Protein AF-A0A377GEC3-F1 (afdb_monomer_lite)

Foldseek 3Di:
DFKFKEWEWADDDPPAAIKIWMWIAGPLRDTLGDIDIDGPPDLLVRLVVVVVVRCVSRDPTHYAYAYEAADVVPPDDDPSRVVNVVNNCVVCVVVVNDDVPSYQHDDDDDLLLQLQLLLCVVLVNDCPPPPNVCVSVRLCRRQVCDPVCSLVSSVSSVCSSVVHPDDDPVNVVVSVVVSCVSNVVD

pLDDT: mean 91.08, std 7.86, range [54.94, 98.19]

Secondary structure (DSSP, 8-state):
--EEEEEEEE--STTPPPEEEEEEE-TTS-EEEEEEEEE-SSHHHHHHHHHHHHHHHHTTS-EEEEEE---TTS----HHHHHHHHHHHHHHHHTT---TT-B---PPPHHHHHHHHHHHHHTT----STTTHHHHHHHHHHTT--TTTHHHHHHHHHHHHTT-SS--HHHHHHHHHHHHHHHHT-

Structure (mmCIF, N/CA/C/O backbone):
data_AF-A0A377GEC3-F1
#
_entry.id   AF-A0A377GEC3-F1
#
loop_
_atom_site.group_PDB
_atom_site.id
_atom_site.type_symbol
_atom_site.label_atom_id
_atom_site.label_alt_id
_atom_site.label_comp_id
_atom_site.label_asym_id
_atom_site.label_entity_id
_atom_site.label_seq_id
_atom_site.pdbx_PDB_ins_code
_atom_site.Cartn_x
_atom_site.Cartn_y
_atom_site.Cartn_z
_atom_site.occupancy
_atom_site.B_iso_or_equiv
_atom_site.auth_seq_id
_atom_site.auth_comp_id
_atom_site.auth_asym_id
_atom_site.auth_atom_id
_atom_site.pdbx_PDB_model_num
ATOM 1 N N . MET A 1 1 ? -15.787 -3.534 1.864 1.00 69.25 1 MET A N 1
ATOM 2 C CA . MET A 1 1 ? -14.588 -2.883 1.280 1.00 69.25 1 MET A CA 1
ATOM 3 C C . MET A 1 1 ? -14.180 -3.652 0.029 1.00 69.25 1 MET A C 1
ATOM 5 O O . MET A 1 1 ? -14.802 -4.663 -0.253 1.00 69.25 1 MET A O 1
ATOM 9 N N . CYS A 1 2 ? -13.229 -3.157 -0.753 1.00 91.69 2 CYS A N 1
ATOM 10 C CA . CYS A 1 2 ? -12.632 -3.844 -1.901 1.00 91.69 2 CYS A CA 1
ATOM 11 C C . CYS A 1 2 ? -11.216 -4.307 -1.532 1.00 91.69 2 CYS A C 1
ATOM 13 O O . CYS A 1 2 ? -10.636 -3.771 -0.582 1.00 91.69 2 CYS A O 1
ATOM 15 N N . ASN A 1 3 ? -10.655 -5.233 -2.303 1.00 96.44 3 ASN A N 1
ATOM 16 C CA . ASN A 1 3 ? -9.236 -5.551 -2.227 1.00 96.44 3 ASN A CA 1
ATOM 17 C C . ASN A 1 3 ? -8.417 -4.328 -2.648 1.00 96.44 3 ASN A C 1
ATOM 19 O O . ASN A 1 3 ? -8.848 -3.528 -3.488 1.00 96.44 3 ASN A O 1
ATOM 23 N N . ARG A 1 4 ? -7.242 -4.154 -2.046 1.00 96.81 4 ARG A N 1
ATOM 24 C CA . ARG A 1 4 ? -6.385 -2.983 -2.255 1.00 96.81 4 ARG A CA 1
ATOM 25 C C . ARG A 1 4 ? -4.982 -3.414 -2.628 1.00 96.81 4 ARG A C 1
ATOM 27 O O . ARG A 1 4 ? -4.220 -3.876 -1.781 1.00 96.81 4 ARG A O 1
ATOM 34 N N . ALA A 1 5 ? -4.620 -3.197 -3.882 1.00 97.88 5 ALA A N 1
ATOM 35 C CA . ALA A 1 5 ? -3.248 -3.328 -4.331 1.00 97.88 5 ALA A CA 1
ATOM 36 C C . ALA A 1 5 ? -2.473 -2.030 -4.089 1.00 97.88 5 ALA A C 1
ATOM 38 O O . ALA A 1 5 ? -2.986 -0.927 -4.305 1.00 97.88 5 ALA A O 1
ATOM 39 N N . ALA A 1 6 ? -1.212 -2.165 -3.694 1.00 98.00 6 ALA A N 1
ATOM 40 C CA . ALA A 1 6 ? -0.245 -1.076 -3.701 1.00 98.00 6 ALA A CA 1
ATOM 41 C C . ALA A 1 6 ? 0.913 -1.419 -4.625 1.00 98.00 6 ALA A C 1
ATOM 43 O O . ALA A 1 6 ? 1.477 -2.499 -4.514 1.00 98.00 6 ALA A O 1
ATOM 44 N N . ILE A 1 7 ? 1.294 -0.479 -5.489 1.00 98.12 7 ILE A N 1
ATOM 45 C CA . ILE A 1 7 ? 2.432 -0.618 -6.404 1.00 98.12 7 ILE A CA 1
ATOM 46 C C . ILE A 1 7 ? 3.365 0.586 -6.236 1.00 98.12 7 ILE A C 1
ATOM 48 O O . ILE A 1 7 ? 2.939 1.743 -6.294 1.00 98.12 7 ILE A O 1
ATOM 52 N N . ARG A 1 8 ? 4.661 0.346 -6.055 1.00 96.19 8 ARG A N 1
ATOM 53 C CA . ARG A 1 8 ? 5.689 1.384 -5.912 1.00 96.19 8 ARG A CA 1
ATOM 54 C C . ARG A 1 8 ? 6.835 1.124 -6.876 1.00 96.19 8 ARG A C 1
ATOM 56 O O . ARG A 1 8 ? 7.492 0.094 -6.801 1.00 96.19 8 ARG A O 1
ATOM 63 N N . TRP A 1 9 ? 7.115 2.105 -7.728 1.00 95.12 9 TRP A N 1
ATOM 64 C CA . TRP A 1 9 ? 8.359 2.144 -8.494 1.00 95.12 9 TRP A CA 1
ATOM 65 C C . TRP A 1 9 ? 9.502 2.619 -7.603 1.00 95.12 9 TRP A C 1
ATOM 67 O O . TRP A 1 9 ? 9.402 3.692 -6.995 1.00 95.12 9 TRP A O 1
ATOM 77 N N . CYS A 1 10 ? 10.577 1.841 -7.521 1.00 91.75 10 CYS A N 1
ATOM 78 C CA . CYS A 1 10 ? 11.757 2.187 -6.744 1.00 91.75 10 CYS A CA 1
ATOM 79 C C . CYS A 1 10 ? 13.008 2.103 -7.614 1.00 91.75 10 CYS A C 1
ATOM 81 O O . CYS A 1 10 ? 13.388 1.039 -8.099 1.00 91.75 10 CYS A O 1
ATOM 83 N N . LEU A 1 11 ? 13.679 3.240 -7.758 1.00 88.94 11 LEU A N 1
ATOM 84 C CA . LEU A 1 11 ? 15.026 3.279 -8.299 1.00 88.94 11 LEU A CA 1
ATOM 85 C C . LEU A 1 11 ? 16.003 2.826 -7.215 1.00 88.94 11 LEU A C 1
ATOM 87 O O . LEU A 1 11 ? 15.864 3.221 -6.055 1.00 88.94 11 LEU A O 1
ATOM 91 N N . ARG A 1 12 ? 16.971 1.997 -7.593 1.00 83.12 12 ARG A N 1
ATOM 92 C CA . ARG A 1 12 ? 18.105 1.635 -6.741 1.00 83.12 12 ARG A CA 1
ATOM 93 C C . ARG A 1 12 ? 19.321 2.481 -7.127 1.00 83.12 12 ARG A C 1
ATOM 95 O O . ARG A 1 12 ? 19.257 3.250 -8.087 1.00 83.12 12 ARG A O 1
ATOM 102 N N . GLY A 1 13 ? 20.378 2.405 -6.319 1.00 78.50 13 GLY A N 1
ATOM 103 C CA . GLY A 1 13 ? 21.610 3.166 -6.534 1.00 78.50 13 GLY A CA 1
ATOM 104 C C . GLY A 1 13 ? 22.269 2.881 -7.893 1.00 78.50 13 GLY A C 1
ATOM 105 O O . GLY A 1 13 ? 21.812 2.006 -8.634 1.00 78.50 13 GLY A O 1
ATOM 106 N N . PRO A 1 14 ? 23.341 3.613 -8.233 1.00 76.38 14 PRO A N 1
ATOM 107 C CA . PRO A 1 14 ? 24.077 3.409 -9.478 1.00 76.38 14 PRO A CA 1
ATOM 108 C C . PRO A 1 14 ? 24.415 1.927 -9.714 1.00 76.38 14 PRO A C 1
ATOM 110 O O . PRO A 1 14 ? 24.806 1.223 -8.787 1.00 76.38 14 PRO A O 1
ATOM 113 N N . GLY A 1 15 ? 24.207 1.442 -10.941 1.00 75.75 15 GLY A N 1
ATOM 114 C CA . GLY A 1 15 ? 24.484 0.050 -11.327 1.00 75.75 15 GLY A CA 1
ATOM 115 C C . GLY A 1 15 ? 23.463 -0.993 -10.851 1.00 75.75 15 GLY A C 1
ATOM 116 O O . GLY A 1 15 ? 23.558 -2.151 -11.243 1.00 75.75 15 GLY A O 1
ATOM 117 N N . SER A 1 16 ? 22.464 -0.612 -10.049 1.00 84.12 16 SER A N 1
ATOM 118 C CA . SER A 1 16 ? 21.403 -1.526 -9.617 1.00 84.12 16 SER A CA 1
ATOM 119 C C . SER A 1 16 ? 20.143 -1.386 -10.481 1.00 84.12 16 SER A C 1
ATOM 121 O O . SER A 1 16 ? 19.709 -0.259 -10.748 1.00 84.12 16 SER A O 1
ATOM 123 N N . PRO A 1 17 ? 19.496 -2.500 -10.873 1.00 86.12 17 PRO A N 1
ATOM 124 C CA . PRO A 1 17 ? 18.236 -2.449 -11.602 1.00 86.12 17 PRO A CA 1
ATOM 125 C C . PRO A 1 17 ? 17.142 -1.802 -10.745 1.00 86.12 17 PRO A C 1
ATOM 127 O O . PRO A 1 17 ? 17.139 -1.894 -9.511 1.00 86.12 17 PRO A O 1
ATOM 130 N N . ALA A 1 18 ? 16.193 -1.141 -11.407 1.00 92.25 18 ALA A N 1
ATOM 131 C CA . ALA A 1 18 ? 14.986 -0.673 -10.743 1.00 92.25 18 ALA A CA 1
ATOM 132 C C . ALA A 1 18 ? 14.150 -1.866 -10.258 1.00 92.25 18 ALA A C 1
ATOM 134 O O . ALA A 1 18 ? 14.277 -2.987 -10.757 1.00 92.25 18 ALA A O 1
ATOM 135 N N . VAL A 1 19 ? 13.279 -1.613 -9.283 1.00 94.69 19 VAL A N 1
ATOM 136 C CA . VAL A 1 19 ? 12.341 -2.618 -8.783 1.00 94.69 19 VAL A CA 1
ATOM 137 C C . VAL A 1 19 ? 10.921 -2.083 -8.708 1.00 94.69 19 VAL A C 1
ATOM 139 O O . VAL A 1 19 ? 10.690 -0.898 -8.436 1.00 94.69 19 VAL A O 1
ATOM 142 N N . ILE A 1 20 ? 9.963 -2.983 -8.905 1.00 96.69 20 ILE A N 1
ATOM 143 C CA . ILE A 1 20 ? 8.562 -2.764 -8.560 1.00 96.69 20 ILE A CA 1
ATOM 144 C C . ILE A 1 20 ? 8.307 -3.461 -7.233 1.00 96.69 20 ILE A C 1
ATOM 146 O O . ILE A 1 20 ? 8.466 -4.670 -7.113 1.00 96.69 20 ILE A O 1
ATOM 150 N N . GLN A 1 21 ? 7.895 -2.696 -6.235 1.00 96.50 21 GLN A N 1
ATOM 151 C CA . GLN A 1 21 ? 7.458 -3.233 -4.954 1.00 96.50 21 GLN A CA 1
ATOM 152 C C . GLN A 1 21 ? 5.939 -3.257 -4.951 1.00 96.50 21 GLN A C 1
ATOM 154 O O . GLN A 1 21 ? 5.315 -2.277 -5.377 1.00 96.50 21 GLN A O 1
ATOM 159 N N . TYR A 1 22 ? 5.339 -4.340 -4.477 1.00 98.12 22 TYR A N 1
ATOM 160 C CA . TYR A 1 22 ? 3.889 -4.447 -4.445 1.00 98.12 22 TYR A CA 1
ATOM 161 C C . TYR A 1 22 ? 3.385 -5.350 -3.325 1.00 98.12 22 TYR A C 1
ATOM 163 O O . TYR A 1 22 ? 4.132 -6.135 -2.740 1.00 98.12 22 TYR A O 1
ATOM 171 N N . MET A 1 23 ? 2.108 -5.176 -3.004 1.00 97.94 23 MET A N 1
ATOM 172 C CA . MET A 1 23 ? 1.345 -6.035 -2.102 1.00 97.94 23 MET A CA 1
ATOM 173 C C . MET A 1 23 ? -0.137 -5.978 -2.475 1.00 97.94 23 MET A C 1
ATOM 175 O O . MET A 1 23 ? -0.574 -5.035 -3.148 1.00 97.94 23 MET A O 1
ATOM 179 N N . LEU A 1 24 ? -0.904 -6.938 -1.972 1.00 98.19 24 LEU A N 1
ATOM 180 C CA . LEU A 1 24 ? -2.357 -6.976 -2.090 1.00 98.19 24 LEU A CA 1
ATOM 181 C C . LEU A 1 24 ? -2.961 -7.242 -0.718 1.00 98.19 24 LEU A C 1
ATOM 183 O O . LEU A 1 24 ? -2.603 -8.219 -0.059 1.00 98.19 24 LEU A O 1
ATOM 187 N N . LEU A 1 25 ? -3.875 -6.365 -0.321 1.00 97.50 25 LEU A N 1
ATOM 188 C CA . LEU A 1 25 ? -4.683 -6.516 0.878 1.00 97.50 25 LEU A CA 1
ATOM 189 C C . LEU A 1 25 ? -6.107 -6.928 0.509 1.00 97.50 25 LEU A C 1
ATOM 191 O O . LEU A 1 25 ? -6.650 -6.423 -0.478 1.00 97.50 25 LEU A O 1
ATOM 195 N N . ASP A 1 26 ? -6.713 -7.786 1.321 1.00 96.31 26 ASP A N 1
ATOM 196 C CA . ASP A 1 26 ? -8.153 -8.030 1.278 1.00 96.31 26 ASP A CA 1
ATOM 197 C C . ASP A 1 26 ? -8.943 -6.842 1.874 1.00 96.31 26 ASP A C 1
ATOM 199 O O . ASP A 1 26 ? -8.417 -5.752 2.150 1.00 96.31 26 ASP A O 1
ATOM 203 N N . ARG A 1 27 ? -10.248 -7.041 2.050 1.00 92.31 27 ARG A N 1
ATOM 204 C CA . ARG A 1 27 ? -11.183 -6.033 2.563 1.00 92.31 27 ARG A CA 1
ATOM 205 C C . ARG A 1 27 ? -10.993 -5.783 4.064 1.00 92.31 27 ARG A C 1
ATOM 207 O O . ARG A 1 27 ? -11.355 -4.707 4.548 1.00 92.31 27 ARG A O 1
ATOM 214 N N . GLU A 1 28 ? -10.416 -6.752 4.761 1.00 92.94 28 GLU A N 1
ATOM 215 C CA . GLU A 1 28 ? -10.113 -6.810 6.188 1.00 92.94 28 GLU A CA 1
ATOM 216 C C . GLU A 1 28 ? -8.662 -6.382 6.492 1.00 92.94 28 GLU A C 1
ATOM 218 O O . GLU A 1 28 ? -8.261 -6.319 7.653 1.00 92.94 28 GLU A O 1
ATOM 223 N N . LEU A 1 29 ? -7.899 -5.986 5.466 1.00 94.50 29 LEU A N 1
ATOM 224 C CA . LEU A 1 29 ? -6.491 -5.584 5.531 1.00 94.50 29 LEU A CA 1
ATOM 225 C C . LEU A 1 29 ? -5.516 -6.724 5.887 1.00 94.50 29 LEU A C 1
ATOM 227 O O . LEU A 1 29 ? -4.426 -6.469 6.412 1.00 94.50 29 LEU A O 1
ATOM 231 N N . ASN A 1 30 ? -5.860 -7.969 5.563 1.00 94.44 30 ASN A N 1
ATOM 232 C CA . ASN A 1 30 ? -4.927 -9.094 5.557 1.00 94.44 30 ASN A CA 1
ATOM 233 C C . ASN A 1 30 ? -4.203 -9.192 4.215 1.00 94.44 30 ASN A C 1
ATOM 235 O O . ASN A 1 30 ? -4.705 -8.750 3.183 1.00 94.44 30 ASN A O 1
ATOM 239 N N . TYR A 1 31 ? -3.007 -9.776 4.223 1.00 95.75 31 TYR A N 1
ATOM 240 C CA . TYR A 1 31 ? -2.242 -9.977 2.999 1.00 95.75 31 TYR A CA 1
ATOM 241 C C . TYR A 1 31 ? -2.818 -11.132 2.178 1.00 95.75 31 TYR A C 1
ATOM 243 O O . TYR A 1 31 ? -2.777 -12.278 2.610 1.00 95.75 31 TYR A O 1
ATOM 251 N N . LEU A 1 32 ? -3.264 -10.829 0.960 1.00 97.00 32 LEU A N 1
ATOM 252 C CA . LEU A 1 32 ? -3.440 -11.823 -0.106 1.00 97.00 32 LEU A CA 1
ATOM 253 C C . LEU A 1 32 ? -2.131 -12.011 -0.881 1.00 97.00 32 LEU A C 1
ATOM 255 O O . LEU A 1 32 ? -1.804 -13.103 -1.330 1.00 97.00 32 LEU A O 1
ATOM 259 N N . ILE A 1 33 ? -1.353 -10.931 -0.997 1.00 97.25 33 ILE A N 1
ATOM 260 C CA . ILE A 1 33 ? 0.035 -10.950 -1.454 1.00 97.25 33 ILE A CA 1
ATOM 261 C C . ILE A 1 33 ? 0.858 -10.203 -0.410 1.00 97.25 33 ILE A C 1
ATOM 263 O O . ILE A 1 33 ? 0.743 -8.979 -0.284 1.00 97.25 33 ILE A O 1
ATOM 267 N N . SER A 1 34 ? 1.707 -10.938 0.310 1.00 95.44 34 SER A N 1
ATOM 268 C CA . SER A 1 34 ? 2.701 -10.348 1.208 1.00 95.44 34 SER A CA 1
ATOM 269 C C . SER A 1 34 ? 3.625 -9.384 0.450 1.00 95.44 34 SER A C 1
ATOM 271 O O . SER A 1 34 ? 3.921 -9.633 -0.727 1.00 95.44 34 SER A O 1
ATOM 273 N N . PRO A 1 35 ? 4.102 -8.304 1.102 1.00 95.88 35 PRO A N 1
A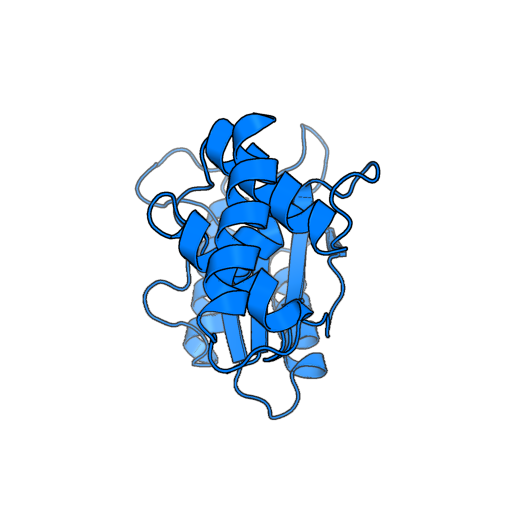TOM 274 C CA . PRO A 1 35 ? 4.996 -7.332 0.488 1.00 95.88 35 PRO A CA 1
ATOM 275 C C . PRO A 1 35 ? 6.203 -7.995 -0.165 1.00 95.88 35 PRO A C 1
ATOM 277 O O . PRO A 1 35 ? 6.947 -8.723 0.488 1.00 95.88 35 PRO A O 1
ATOM 280 N N . ARG A 1 36 ? 6.412 -7.720 -1.450 1.00 94.56 36 ARG A N 1
ATOM 281 C CA . ARG A 1 36 ? 7.535 -8.281 -2.203 1.00 94.56 36 ARG A CA 1
ATOM 282 C C . ARG A 1 36 ? 8.068 -7.307 -3.243 1.00 94.56 36 ARG A C 1
ATOM 284 O O . ARG A 1 36 ? 7.425 -6.307 -3.575 1.00 94.56 36 ARG A O 1
ATOM 291 N N . GLU A 1 37 ? 9.258 -7.606 -3.747 1.00 93.94 37 GLU A N 1
ATOM 292 C CA . GLU A 1 37 ? 9.946 -6.818 -4.765 1.00 93.94 37 GLU A CA 1
ATOM 293 C C . GLU A 1 37 ? 10.171 -7.652 -6.027 1.00 93.94 37 GLU A C 1
ATOM 295 O O . GLU A 1 37 ? 10.584 -8.805 -5.958 1.00 93.94 37 GLU A O 1
ATOM 300 N N . CYS A 1 38 ? 9.935 -7.047 -7.186 1.00 94.12 38 CYS A N 1
ATOM 301 C CA . CYS A 1 38 ? 10.246 -7.604 -8.494 1.00 94.12 38 CYS A CA 1
ATOM 302 C C . CYS A 1 38 ? 11.369 -6.785 -9.123 1.00 94.12 38 CYS A C 1
ATOM 304 O O . CYS A 1 38 ? 11.234 -5.566 -9.278 1.00 94.12 38 CYS A O 1
ATOM 306 N N . ARG A 1 39 ? 12.463 -7.448 -9.504 1.00 94.00 39 ARG A N 1
ATOM 307 C CA . ARG A 1 39 ? 13.504 -6.850 -10.345 1.00 94.00 39 ARG A CA 1
ATOM 308 C C . ARG A 1 39 ? 12.919 -6.487 -11.710 1.00 94.00 39 ARG A C 1
ATOM 310 O O . ARG A 1 39 ? 12.068 -7.205 -12.224 1.00 94.00 39 ARG A O 1
ATOM 317 N N . VAL A 1 40 ? 13.340 -5.350 -12.260 1.00 94.19 40 VAL A N 1
ATOM 318 C CA . VAL A 1 40 ? 12.858 -4.853 -13.551 1.00 94.19 40 VAL A CA 1
ATOM 319 C C . VAL A 1 40 ? 13.997 -4.903 -14.554 1.00 94.19 40 VAL A C 1
ATOM 321 O O . VAL A 1 40 ? 14.849 -4.016 -14.567 1.00 94.19 40 VAL A O 1
ATOM 324 N N . ASP A 1 41 ? 13.980 -5.940 -15.385 1.00 91.50 41 ASP A N 1
ATOM 325 C CA . ASP A 1 41 ? 14.846 -6.046 -16.561 1.00 91.50 41 ASP A CA 1
ATOM 326 C C . ASP A 1 41 ? 14.123 -5.492 -17.807 1.00 91.50 41 ASP A C 1
ATOM 328 O O . ASP A 1 41 ? 14.704 -4.702 -18.547 1.00 91.50 41 ASP A O 1
ATOM 332 N N . ASP A 1 42 ? 12.819 -5.773 -17.953 1.00 94.12 42 ASP A N 1
ATOM 333 C CA . ASP A 1 42 ? 11.908 -5.083 -18.880 1.00 94.12 42 ASP A CA 1
ATOM 334 C C . ASP A 1 42 ? 10.701 -4.482 -18.134 1.00 94.12 42 ASP A C 1
ATOM 336 O O . ASP A 1 42 ? 10.059 -5.125 -17.301 1.00 94.12 42 ASP A O 1
ATOM 340 N N . ILE A 1 43 ? 10.379 -3.216 -18.424 1.00 93.94 43 ILE A N 1
ATOM 341 C CA . ILE A 1 43 ? 9.307 -2.479 -17.732 1.00 93.94 43 ILE A CA 1
ATOM 342 C C . ILE A 1 43 ? 7.926 -3.027 -18.088 1.00 93.94 43 ILE A C 1
ATOM 344 O O . ILE A 1 43 ? 7.040 -3.039 -17.229 1.00 93.94 43 ILE A O 1
ATOM 348 N N . LYS A 1 44 ? 7.703 -3.402 -19.350 1.00 94.88 44 LYS A N 1
ATOM 349 C CA . LYS A 1 44 ? 6.383 -3.840 -19.800 1.00 94.88 44 LYS A CA 1
ATOM 350 C C . LYS A 1 44 ? 6.053 -5.188 -19.187 1.00 94.88 44 LYS A C 1
ATOM 352 O O . LYS A 1 44 ? 4.983 -5.319 -18.591 1.00 94.88 44 LYS A O 1
ATOM 357 N N . ASP A 1 45 ? 6.985 -6.125 -19.267 1.00 95.94 45 ASP A N 1
ATOM 358 C CA . ASP A 1 45 ? 6.813 -7.471 -18.734 1.00 95.94 45 ASP A CA 1
ATOM 359 C C . ASP A 1 45 ? 6.672 -7.425 -17.216 1.00 95.94 45 ASP A C 1
ATOM 361 O O . ASP A 1 45 ? 5.714 -7.972 -16.671 1.00 95.94 45 ASP A O 1
ATOM 365 N N . ALA A 1 46 ? 7.529 -6.666 -16.523 1.00 96.12 46 ALA A N 1
ATOM 366 C CA . ALA A 1 46 ? 7.440 -6.534 -15.072 1.00 96.12 46 ALA A CA 1
ATOM 367 C C . ALA A 1 46 ? 6.089 -5.952 -14.619 1.00 96.12 46 ALA A C 1
ATOM 369 O O . ALA A 1 46 ? 5.488 -6.452 -13.669 1.00 96.12 46 ALA A O 1
ATOM 370 N N . VAL A 1 47 ? 5.567 -4.922 -15.296 1.00 96.69 47 VAL A N 1
ATOM 371 C CA . VAL A 1 47 ? 4.248 -4.365 -14.954 1.00 96.69 47 VAL A CA 1
ATOM 372 C C . VAL A 1 47 ? 3.122 -5.346 -15.283 1.00 96.69 47 VAL A C 1
ATOM 374 O O . VAL A 1 47 ? 2.205 -5.479 -14.474 1.00 96.69 47 VAL A O 1
ATOM 377 N N . CYS A 1 48 ? 3.165 -6.031 -16.430 1.00 96.50 48 CYS A N 1
ATOM 378 C CA . CYS A 1 48 ? 2.143 -7.021 -16.785 1.00 96.50 48 CYS A CA 1
ATOM 379 C C . CYS A 1 48 ? 2.111 -8.166 -15.771 1.00 96.50 48 CYS A C 1
ATOM 381 O O . CYS A 1 48 ? 1.036 -8.504 -15.285 1.00 96.50 48 CYS A O 1
ATOM 383 N N . ASN A 1 49 ? 3.278 -8.681 -15.385 1.00 97.19 49 ASN A N 1
ATOM 384 C CA . ASN A 1 49 ? 3.411 -9.753 -14.402 1.00 97.19 49 ASN A CA 1
ATOM 385 C C . ASN A 1 49 ? 2.885 -9.332 -13.027 1.00 97.19 49 ASN A C 1
ATOM 387 O O . ASN A 1 49 ? 2.130 -10.075 -12.409 1.00 97.19 49 ASN A O 1
ATOM 391 N N . VAL A 1 50 ? 3.215 -8.120 -12.566 1.00 97.81 50 VAL A N 1
ATOM 392 C CA . VAL A 1 50 ? 2.697 -7.585 -11.294 1.00 97.81 50 VAL A CA 1
ATOM 393 C C . VAL A 1 50 ? 1.173 -7.462 -11.318 1.00 97.81 50 VAL A C 1
ATOM 395 O O . VAL A 1 50 ? 0.515 -7.832 -10.350 1.00 97.81 50 VAL A O 1
ATOM 398 N N . ILE A 1 51 ? 0.594 -6.952 -12.409 1.00 97.44 51 ILE A N 1
ATOM 399 C CA . ILE A 1 51 ? -0.863 -6.814 -12.527 1.00 97.44 51 ILE A CA 1
ATOM 400 C C . ILE A 1 51 ? -1.543 -8.184 -12.610 1.00 97.44 51 ILE A C 1
ATOM 402 O O . ILE A 1 51 ? -2.528 -8.393 -11.910 1.00 97.44 51 ILE A O 1
ATOM 406 N N . ALA A 1 52 ? -0.994 -9.121 -13.385 1.00 96.50 52 ALA A N 1
ATOM 407 C CA . ALA A 1 52 ? -1.521 -10.478 -13.487 1.00 96.50 52 ALA A CA 1
ATOM 408 C C . ALA A 1 52 ? -1.475 -11.215 -12.138 1.00 96.50 52 ALA A C 1
ATOM 410 O O . ALA A 1 52 ? -2.444 -11.877 -11.774 1.00 96.50 52 ALA A O 1
ATOM 411 N N . ASP A 1 53 ? -0.392 -11.063 -11.367 1.00 97.88 53 ASP A N 1
ATOM 412 C CA . ASP A 1 53 ? -0.279 -11.661 -10.033 1.00 97.88 53 ASP A CA 1
ATOM 413 C C . ASP A 1 53 ? -1.329 -11.092 -9.067 1.00 97.88 53 ASP A C 1
ATOM 415 O O . ASP A 1 53 ? -1.991 -11.845 -8.350 1.00 97.88 53 ASP A O 1
ATOM 419 N N . ILE A 1 54 ? -1.537 -9.770 -9.093 1.00 97.81 54 ILE A N 1
ATOM 420 C CA . ILE A 1 54 ? -2.574 -9.094 -8.302 1.00 97.81 54 ILE A CA 1
ATOM 421 C C . ILE A 1 54 ? -3.972 -9.586 -8.685 1.00 97.81 54 ILE A C 1
ATOM 423 O O . ILE A 1 54 ? -4.766 -9.889 -7.799 1.00 97.81 54 ILE A O 1
ATOM 427 N N . GLU A 1 55 ? -4.290 -9.655 -9.978 1.00 96.38 55 GLU A N 1
ATOM 428 C CA . GLU A 1 55 ? -5.602 -10.112 -10.451 1.00 96.38 55 GLU A CA 1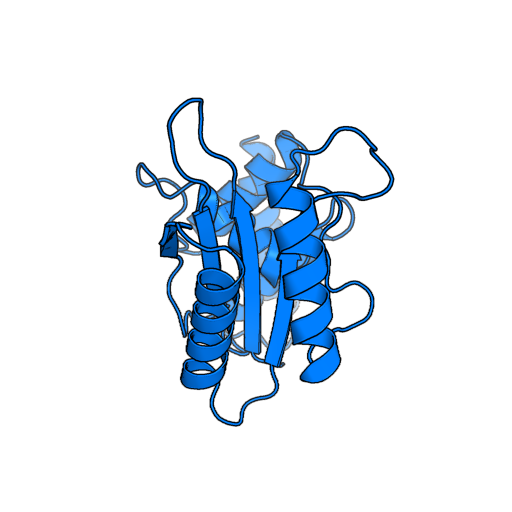
ATOM 429 C C . GLU A 1 55 ? -5.850 -11.567 -10.044 1.00 96.38 55 GLU A C 1
ATOM 431 O O . GLU A 1 55 ? -6.896 -11.870 -9.472 1.00 96.38 55 GLU A O 1
ATOM 436 N N . LYS A 1 56 ? -4.848 -12.438 -10.225 1.00 96.81 56 LYS A N 1
ATOM 437 C CA . LYS A 1 56 ? -4.909 -13.845 -9.815 1.00 96.81 56 LYS A CA 1
ATOM 438 C C . LYS A 1 56 ? -5.254 -13.997 -8.333 1.00 96.81 56 LYS A C 1
ATOM 440 O O . LYS A 1 56 ? -6.118 -14.796 -7.992 1.00 96.81 56 LYS A O 1
ATOM 445 N N . HIS A 1 57 ? -4.594 -13.240 -7.456 1.00 97.56 57 HIS A N 1
ATOM 446 C CA . HIS A 1 57 ? -4.836 -13.319 -6.011 1.00 97.56 57 HIS A CA 1
ATOM 447 C C . HIS A 1 57 ? -6.076 -12.537 -5.560 1.00 97.56 57 HIS A C 1
ATOM 449 O O . HIS A 1 57 ? -6.579 -12.779 -4.466 1.00 97.56 57 HIS A O 1
ATOM 455 N N . SER A 1 58 ? -6.579 -11.598 -6.366 1.00 95.88 58 SER A N 1
ATOM 456 C CA . SER A 1 58 ? -7.820 -10.883 -6.060 1.00 95.88 58 SER A CA 1
ATOM 457 C C . SER A 1 58 ? -9.065 -11.725 -6.353 1.00 95.88 58 SER A C 1
ATOM 459 O O . SER A 1 58 ? -10.101 -11.485 -5.728 1.00 95.88 58 SER A O 1
ATOM 461 N N . GLY A 1 59 ? -8.975 -12.681 -7.285 1.00 92.69 59 GLY A N 1
ATOM 462 C CA . GLY A 1 59 ? -10.125 -13.450 -7.765 1.00 92.69 59 GLY A CA 1
ATOM 463 C C . GLY A 1 59 ? -11.238 -12.525 -8.264 1.00 92.69 59 GLY A C 1
ATOM 464 O O . GLY A 1 59 ? -10.969 -11.475 -8.847 1.00 92.69 59 GLY A O 1
ATOM 465 N N . ASP A 1 60 ? -12.486 -12.868 -7.947 1.00 90.69 60 ASP A N 1
ATOM 466 C CA . ASP A 1 60 ? -13.668 -12.091 -8.353 1.00 90.69 60 ASP A CA 1
ATOM 467 C C . ASP A 1 60 ? -13.987 -10.909 -7.420 1.00 90.69 60 ASP A C 1
ATOM 469 O O . ASP A 1 60 ? -14.975 -10.190 -7.600 1.00 90.69 60 ASP A O 1
ATOM 473 N N . ALA A 1 61 ? -13.177 -10.679 -6.381 1.00 92.38 61 ALA A N 1
ATOM 474 C CA . ALA A 1 61 ? -13.420 -9.574 -5.467 1.00 92.38 61 ALA A CA 1
ATOM 475 C C . ALA A 1 61 ? -13.118 -8.223 -6.150 1.00 92.38 61 ALA A C 1
ATOM 477 O O . ALA A 1 61 ? -12.107 -8.092 -6.844 1.00 92.38 61 ALA A O 1
ATOM 478 N N . PRO A 1 62 ? -13.923 -7.168 -5.893 1.00 92.94 62 PRO A N 1
ATOM 479 C CA . PRO A 1 62 ? -13.640 -5.831 -6.391 1.00 92.94 62 PRO A CA 1
ATOM 480 C C . PRO A 1 62 ? -12.236 -5.391 -5.985 1.00 92.94 62 PRO A C 1
ATOM 482 O O . PRO A 1 62 ? -11.876 -5.483 -4.809 1.00 92.94 62 PRO A O 1
ATOM 485 N N . LEU A 1 63 ? -11.481 -4.871 -6.949 1.00 95.25 63 LEU A N 1
ATOM 486 C CA . LEU A 1 63 ? -10.080 -4.502 -6.796 1.00 95.25 63 LEU A CA 1
ATOM 487 C C . LEU A 1 63 ? -9.882 -2.995 -6.977 1.00 95.25 63 LEU A C 1
ATOM 489 O O . LEU A 1 63 ? -10.374 -2.381 -7.924 1.00 95.25 63 LEU A O 1
ATOM 493 N N . GLU A 1 64 ? -9.105 -2.396 -6.082 1.00 95.12 64 GLU A N 1
ATOM 494 C CA . GLU A 1 64 ? -8.564 -1.049 -6.232 1.00 95.12 64 GLU A CA 1
ATOM 495 C C . GLU A 1 64 ? -7.046 -1.097 -6.316 1.00 95.12 64 GLU A C 1
ATOM 497 O O . GLU A 1 64 ? -6.389 -1.655 -5.438 1.00 95.12 64 GLU A O 1
ATOM 502 N N . VAL A 1 65 ? -6.480 -0.459 -7.342 1.00 96.94 65 VAL A N 1
ATOM 503 C CA . VAL A 1 65 ? -5.028 -0.378 -7.508 1.00 96.94 65 VAL A CA 1
ATOM 504 C C . VAL A 1 65 ? -4.536 1.025 -7.188 1.00 96.94 65 VAL A C 1
ATOM 506 O O . VAL A 1 65 ? -4.772 1.986 -7.922 1.00 96.94 65 VAL A O 1
ATOM 509 N N . TYR A 1 66 ? -3.789 1.133 -6.097 1.00 97.19 66 TYR A N 1
ATOM 510 C CA . TYR A 1 66 ? -3.113 2.350 -5.685 1.00 97.19 66 TYR A CA 1
ATOM 511 C C . TYR A 1 66 ? -1.635 2.281 -6.035 1.00 97.19 66 TYR A C 1
ATOM 513 O O . TYR A 1 66 ? -1.003 1.230 -5.947 1.00 97.19 66 TYR A O 1
ATOM 521 N N . TYR A 1 67 ? -1.050 3.415 -6.421 1.00 96.75 67 TYR A N 1
ATOM 522 C CA . TYR A 1 67 ? 0.350 3.410 -6.836 1.00 96.75 67 TYR A CA 1
ATOM 523 C C . TYR A 1 67 ? 1.116 4.690 -6.516 1.00 96.75 67 TYR A C 1
ATOM 525 O O . TYR A 1 67 ? 0.565 5.794 -6.493 1.00 96.75 67 TYR A O 1
ATOM 533 N N . LYS A 1 68 ? 2.429 4.548 -6.318 1.00 94.50 68 LYS A N 1
ATOM 534 C CA . LYS A 1 68 ? 3.402 5.645 -6.337 1.00 94.50 68 LYS A CA 1
ATOM 535 C C . LYS A 1 68 ? 4.320 5.488 -7.543 1.00 94.50 68 LYS A C 1
ATOM 537 O O . LYS A 1 68 ? 5.049 4.510 -7.671 1.00 94.50 68 LYS A O 1
ATOM 542 N N . SER A 1 69 ? 4.344 6.528 -8.366 1.00 89.62 69 SER A N 1
ATOM 543 C CA . SER A 1 69 ? 5.282 6.709 -9.477 1.00 89.62 69 SER A CA 1
ATOM 544 C C . SER A 1 69 ? 5.905 8.111 -9.415 1.00 89.62 69 SER A C 1
ATOM 546 O O . SER A 1 69 ? 5.871 8.770 -8.368 1.00 89.62 69 SER A O 1
ATOM 548 N N . ILE A 1 70 ? 6.409 8.607 -10.548 1.00 85.88 70 ILE A N 1
ATOM 549 C CA . ILE A 1 70 ? 6.822 10.004 -10.713 1.00 85.88 70 ILE A CA 1
ATOM 550 C C . ILE A 1 70 ? 5.657 10.987 -10.552 1.00 85.88 70 ILE A C 1
ATOM 552 O O . ILE A 1 70 ? 4.485 10.630 -10.735 1.00 85.88 70 ILE A O 1
ATOM 556 N N . ASN A 1 71 ? 6.001 12.232 -10.230 1.00 79.31 71 ASN A N 1
ATOM 557 C CA . ASN A 1 71 ? 5.096 13.369 -10.319 1.00 79.31 71 ASN A CA 1
ATOM 558 C C . ASN A 1 71 ? 5.440 14.168 -11.579 1.00 79.31 71 ASN A C 1
ATOM 560 O O . ASN A 1 71 ? 6.450 14.861 -11.604 1.00 79.31 71 ASN A O 1
ATOM 564 N N . GLU A 1 72 ? 4.596 14.068 -12.603 1.00 71.94 72 GLU A N 1
ATOM 565 C CA . GLU A 1 72 ? 4.829 14.651 -13.934 1.00 71.94 72 GLU A CA 1
ATOM 566 C C . GLU A 1 72 ? 5.034 16.173 -13.923 1.00 71.94 72 GLU A C 1
ATOM 568 O O . GLU A 1 72 ? 5.694 16.687 -14.816 1.00 71.94 72 GLU A O 1
ATOM 573 N N . ARG A 1 73 ? 4.541 16.894 -12.900 1.00 71.81 73 ARG A N 1
ATOM 574 C CA . ARG A 1 73 ? 4.778 18.344 -12.758 1.00 71.81 73 ARG A CA 1
ATOM 575 C C . ARG A 1 73 ? 6.241 18.689 -12.473 1.00 71.81 73 ARG A C 1
ATOM 577 O O . ARG A 1 73 ? 6.667 19.807 -12.725 1.00 71.81 73 ARG A O 1
ATOM 584 N N . TYR A 1 74 ? 7.007 17.744 -11.935 1.00 69.75 74 TYR A N 1
ATOM 585 C CA . TYR A 1 74 ? 8.444 17.897 -11.745 1.00 69.75 74 TYR A CA 1
ATOM 586 C C . TYR A 1 74 ? 9.136 17.315 -12.983 1.00 69.75 74 TYR A C 1
ATOM 588 O O . TYR A 1 74 ? 9.074 16.118 -13.201 1.00 69.75 74 TYR A O 1
ATOM 596 N N . GLY A 1 75 ? 9.762 18.131 -13.831 1.00 58.84 75 GLY A N 1
ATOM 597 C CA . GLY A 1 75 ? 10.251 17.686 -15.151 1.00 58.84 75 GLY A CA 1
ATOM 598 C C . GLY A 1 75 ? 11.549 16.862 -15.161 1.00 58.84 75 GLY A C 1
ATOM 599 O O . GLY A 1 75 ? 11.985 16.427 -16.222 1.00 58.84 75 GLY A O 1
ATOM 600 N N . ARG A 1 76 ? 12.193 16.637 -14.008 1.00 74.88 76 ARG A N 1
ATOM 601 C CA . ARG A 1 76 ? 13.525 16.007 -13.905 1.00 74.88 76 ARG A CA 1
ATOM 602 C C . ARG A 1 76 ? 13.448 14.552 -13.429 1.00 74.88 76 ARG A C 1
ATOM 604 O O . ARG A 1 76 ? 13.957 14.221 -12.362 1.00 74.88 76 ARG A O 1
ATOM 611 N N . HIS A 1 77 ? 12.795 13.683 -14.202 1.00 80.06 77 HIS A N 1
ATOM 612 C CA . HIS A 1 77 ? 12.738 12.241 -13.909 1.00 80.06 77 HIS A CA 1
ATOM 613 C C . HIS A 1 77 ? 13.604 11.433 -14.869 1.00 80.06 77 HIS A C 1
ATOM 615 O O . HIS A 1 77 ? 13.748 11.785 -16.038 1.00 80.06 77 HIS A O 1
ATOM 621 N N . ARG A 1 78 ? 14.109 10.288 -14.401 1.00 82.06 78 ARG A N 1
ATOM 622 C CA . ARG A 1 78 ? 14.711 9.287 -15.289 1.00 82.06 78 ARG A CA 1
ATOM 623 C C . ARG A 1 78 ? 13.673 8.764 -16.292 1.00 82.06 78 ARG A C 1
ATOM 625 O O . ARG A 1 78 ? 12.484 8.640 -15.978 1.00 82.06 78 ARG A O 1
ATOM 632 N N . ARG A 1 79 ? 14.139 8.435 -17.502 1.00 86.31 79 ARG A N 1
ATOM 633 C CA . ARG A 1 79 ? 13.307 7.964 -18.626 1.00 86.31 79 ARG A CA 1
ATOM 634 C C . ARG A 1 79 ? 12.476 6.731 -18.259 1.00 86.31 79 ARG A C 1
ATOM 636 O O . ARG A 1 79 ? 11.282 6.696 -18.555 1.00 86.31 79 ARG A O 1
ATOM 643 N N . ASP A 1 80 ? 13.093 5.770 -17.578 1.00 88.06 80 ASP A N 1
ATOM 644 C CA . ASP A 1 80 ? 12.457 4.531 -17.110 1.00 88.06 80 ASP A CA 1
ATOM 645 C C . ASP A 1 80 ? 11.255 4.795 -16.190 1.00 88.06 80 ASP A C 1
ATOM 647 O O . ASP A 1 80 ? 10.194 4.194 -16.321 1.00 88.06 80 ASP A O 1
ATOM 651 N N . SER A 1 81 ? 11.364 5.790 -15.323 1.00 90.25 81 SER A N 1
ATOM 652 C CA . SER A 1 81 ? 10.345 6.146 -14.344 1.00 90.25 81 SER A CA 1
ATOM 653 C C . SER A 1 81 ? 9.120 6.777 -15.021 1.00 90.25 81 SER A C 1
ATOM 655 O O . SER A 1 81 ? 7.977 6.543 -14.615 1.00 90.25 81 SER A O 1
ATOM 657 N N . GLY A 1 82 ? 9.346 7.537 -16.099 1.00 90.81 82 GLY A N 1
ATOM 658 C CA . GLY A 1 82 ? 8.287 8.036 -16.978 1.00 90.81 82 GLY A CA 1
ATOM 659 C C . GLY A 1 82 ? 7.659 6.947 -17.853 1.00 90.81 82 GLY A C 1
ATOM 660 O O . GLY A 1 82 ? 6.451 6.975 -18.096 1.00 90.81 82 GLY A O 1
ATOM 661 N N . GLN A 1 83 ? 8.444 5.968 -18.312 1.00 92.19 83 GLN A N 1
ATOM 662 C CA . GLN A 1 83 ? 7.929 4.795 -19.029 1.00 92.19 83 GLN A CA 1
ATOM 663 C C . GLN A 1 83 ? 7.034 3.945 -18.123 1.00 92.19 83 GLN A C 1
ATOM 665 O O . GLN A 1 83 ? 5.884 3.702 -18.489 1.00 92.19 83 GLN A O 1
ATOM 670 N N . PHE A 1 84 ? 7.502 3.602 -16.919 1.00 94.88 84 PHE A N 1
ATOM 671 C CA . PHE A 1 84 ? 6.717 2.895 -15.908 1.00 94.88 84 PHE A CA 1
ATOM 672 C C . PHE A 1 84 ? 5.385 3.600 -15.635 1.00 94.88 84 PHE A C 1
ATOM 674 O O . PHE A 1 84 ? 4.328 2.977 -15.708 1.00 94.88 84 PHE A O 1
ATOM 681 N N . HIS A 1 85 ? 5.413 4.916 -15.374 1.00 94.75 85 HIS A N 1
ATOM 682 C CA . HIS A 1 85 ? 4.195 5.675 -15.080 1.00 94.75 85 HIS A CA 1
ATOM 683 C C . HIS A 1 85 ? 3.164 5.588 -16.210 1.00 94.75 85 HIS A C 1
ATOM 685 O O . HIS A 1 85 ? 1.996 5.279 -15.960 1.00 94.75 85 HIS A O 1
ATOM 691 N N . ARG A 1 86 ? 3.593 5.852 -17.449 1.00 93.25 86 ARG A N 1
ATOM 692 C CA . ARG A 1 86 ? 2.708 5.831 -18.619 1.00 93.25 86 ARG A CA 1
ATOM 693 C C . ARG A 1 86 ? 2.153 4.435 -18.873 1.00 93.25 86 ARG A C 1
ATOM 695 O O . ARG A 1 86 ? 0.962 4.300 -19.148 1.00 93.25 86 ARG A O 1
ATOM 702 N N . PHE A 1 87 ? 2.995 3.412 -18.757 1.00 95.31 87 PHE A N 1
ATOM 703 C CA . PHE A 1 87 ? 2.599 2.037 -19.026 1.00 95.31 87 PHE A CA 1
ATOM 704 C C . PHE A 1 87 ? 1.615 1.507 -17.978 1.00 95.31 87 PHE A C 1
ATOM 706 O O . PHE A 1 87 ? 0.536 1.043 -18.346 1.00 95.31 87 PHE A O 1
ATOM 713 N N . LEU A 1 88 ? 1.913 1.691 -16.687 1.00 96.44 88 LEU A N 1
ATOM 714 C CA . LEU A 1 88 ? 0.999 1.321 -15.606 1.00 96.44 88 LEU A CA 1
ATOM 715 C C . LEU A 1 88 ? -0.350 2.033 -15.758 1.00 96.44 88 LEU A C 1
ATOM 717 O O . LEU A 1 88 ? -1.392 1.385 -15.740 1.00 96.44 88 LEU A O 1
ATOM 721 N N . LYS A 1 89 ? -0.349 3.355 -15.979 1.00 95.19 89 LYS A N 1
ATOM 722 C CA . LYS A 1 89 ? -1.588 4.129 -16.169 1.00 95.19 89 LYS A CA 1
ATOM 723 C C . LYS A 1 89 ? -2.415 3.596 -17.344 1.00 95.19 89 LYS A C 1
ATOM 725 O O . LYS A 1 89 ? -3.630 3.473 -17.217 1.00 95.19 89 LYS A O 1
ATOM 730 N N . LYS A 1 90 ? -1.767 3.262 -18.466 1.00 95.62 90 LYS A N 1
ATOM 731 C CA . LYS A 1 90 ? -2.421 2.696 -19.655 1.00 95.62 90 LYS A CA 1
ATOM 732 C C . LYS A 1 90 ? -3.063 1.337 -19.362 1.00 95.62 90 LYS A C 1
ATOM 734 O O . LYS A 1 90 ? -4.190 1.115 -19.792 1.00 95.62 90 LYS A O 1
ATOM 739 N N . ILE A 1 91 ? -2.380 0.454 -18.632 1.00 96.06 91 ILE A N 1
ATOM 740 C CA . ILE A 1 91 ? -2.933 -0.852 -18.237 1.00 96.06 91 ILE A CA 1
ATOM 741 C C . ILE A 1 91 ? -4.123 -0.680 -17.295 1.00 96.06 91 ILE A C 1
ATOM 743 O O . ILE A 1 91 ? -5.183 -1.244 -17.554 1.00 96.06 91 ILE A O 1
ATOM 747 N N . LEU A 1 92 ? -3.978 0.131 -16.243 1.00 95.56 92 LEU A N 1
ATOM 748 C CA . LEU A 1 92 ? -5.054 0.352 -15.277 1.00 95.56 92 LEU A CA 1
ATOM 749 C C . LEU A 1 92 ? -6.293 0.963 -15.937 1.00 95.56 92 LEU A C 1
ATOM 751 O O . LEU A 1 92 ? -7.407 0.578 -15.600 1.00 95.56 92 LEU A O 1
ATOM 755 N N . LEU A 1 93 ? -6.109 1.882 -16.890 1.00 95.19 93 LEU A N 1
ATOM 756 C CA . LEU A 1 93 ? -7.215 2.454 -17.655 1.00 95.19 93 LEU A CA 1
ATOM 757 C C . LEU A 1 93 ? -7.926 1.385 -18.493 1.00 95.19 93 LEU A C 1
ATOM 759 O O . LEU A 1 93 ? -9.141 1.268 -18.416 1.00 95.19 93 LEU A O 1
ATOM 763 N N . ARG A 1 94 ? -7.174 0.576 -19.251 1.00 95.19 94 ARG A N 1
ATOM 764 C CA . ARG A 1 94 ? -7.735 -0.491 -20.100 1.00 95.19 94 ARG A CA 1
ATOM 765 C C . ARG A 1 94 ? -8.511 -1.545 -19.314 1.00 95.19 94 ARG A C 1
ATOM 767 O O . ARG A 1 94 ? -9.466 -2.100 -19.836 1.00 95.19 94 ARG A O 1
ATOM 774 N N . LYS A 1 95 ? -8.091 -1.819 -18.080 1.00 92.25 95 LYS A N 1
ATOM 775 C CA . LYS A 1 95 ? -8.727 -2.793 -17.184 1.00 92.25 95 LYS A CA 1
ATOM 776 C C . LYS A 1 95 ? -9.822 -2.187 -16.295 1.00 92.25 95 LYS A C 1
ATOM 778 O O . LYS A 1 95 ? -10.309 -2.869 -15.407 1.00 92.25 95 LYS A O 1
ATOM 783 N N . ASN A 1 96 ? -10.187 -0.912 -16.479 1.00 92.25 96 ASN A N 1
ATOM 784 C CA . ASN A 1 96 ? -11.120 -0.184 -15.602 1.00 92.25 96 ASN A CA 1
ATOM 785 C C . ASN A 1 96 ? -10.713 -0.169 -14.108 1.00 92.25 96 ASN A C 1
ATOM 787 O O . ASN A 1 96 ? -11.544 0.016 -13.222 1.00 92.25 96 ASN A O 1
ATOM 791 N N . LEU A 1 97 ? -9.416 -0.310 -13.819 1.00 92.06 97 LEU A N 1
ATOM 792 C CA . LEU A 1 97 ? -8.839 -0.275 -12.468 1.00 92.06 97 LEU A CA 1
ATOM 793 C C . LEU A 1 97 ? -8.318 1.120 -12.084 1.00 92.06 97 LEU A C 1
ATOM 795 O O . LEU A 1 97 ? -7.960 1.363 -10.929 1.00 92.06 97 LEU A O 1
ATOM 799 N N . LEU A 1 98 ? -8.250 2.051 -13.041 1.00 91.62 98 LEU A N 1
ATOM 800 C CA . LEU A 1 98 ? -7.798 3.417 -12.796 1.00 91.62 98 LEU A CA 1
ATOM 801 C C . LEU A 1 98 ? -8.922 4.266 -12.191 1.00 91.62 98 LEU A C 1
ATOM 803 O O . LEU A 1 98 ? -9.784 4.774 -12.902 1.00 91.62 98 LEU A O 1
ATOM 807 N N . LYS A 1 99 ? -8.866 4.500 -10.880 1.00 88.00 99 LYS A N 1
ATOM 808 C CA . LYS A 1 99 ? -9.772 5.428 -10.186 1.00 88.00 99 LYS A CA 1
ATOM 809 C C . LYS A 1 99 ? -9.208 6.847 -10.097 1.00 88.00 99 LYS A C 1
ATOM 811 O O . LYS A 1 99 ? -7.986 7.066 -10.105 1.00 88.00 99 LYS A O 1
ATOM 816 N N . ALA A 1 100 ? -10.092 7.825 -9.912 1.00 84.25 100 ALA A N 1
ATOM 817 C CA . ALA A 1 100 ? -9.689 9.153 -9.465 1.00 84.25 100 ALA A CA 1
ATOM 818 C C . ALA A 1 100 ? -8.872 9.036 -8.166 1.00 84.25 100 ALA A C 1
ATOM 820 O O . ALA A 1 100 ? -9.181 8.238 -7.284 1.00 84.25 100 ALA A O 1
ATOM 821 N N . ASN A 1 101 ? -7.791 9.809 -8.053 1.00 85.00 101 ASN A N 1
ATOM 822 C CA . ASN A 1 101 ? -6.882 9.763 -6.907 1.00 85.00 101 ASN A CA 1
ATOM 823 C C . ASN A 1 101 ? -6.204 8.398 -6.645 1.00 85.00 101 ASN A C 1
ATOM 825 O O . ASN A 1 101 ? -5.697 8.199 -5.548 1.00 85.00 101 ASN A O 1
ATOM 829 N N . SER A 1 102 ? -6.081 7.484 -7.614 1.00 89.06 102 SER A N 1
ATOM 830 C CA . SER A 1 102 ? -5.322 6.221 -7.426 1.00 89.06 102 SER A CA 1
ATOM 831 C C . SER A 1 102 ? -3.836 6.452 -7.116 1.00 89.06 102 SER A C 1
ATOM 833 O O . SER A 1 102 ? -3.212 5.740 -6.328 1.00 89.06 102 SER A O 1
ATOM 835 N N . ARG A 1 103 ? -3.254 7.508 -7.699 1.00 92.19 103 ARG A N 1
ATOM 836 C CA . ARG A 1 103 ? -1.840 7.855 -7.517 1.00 92.19 103 ARG A CA 1
ATOM 837 C C . ARG A 1 103 ? -1.607 8.549 -6.178 1.00 92.19 103 ARG A C 1
ATOM 839 O O . ARG A 1 103 ? -2.251 9.552 -5.868 1.00 92.19 103 ARG A O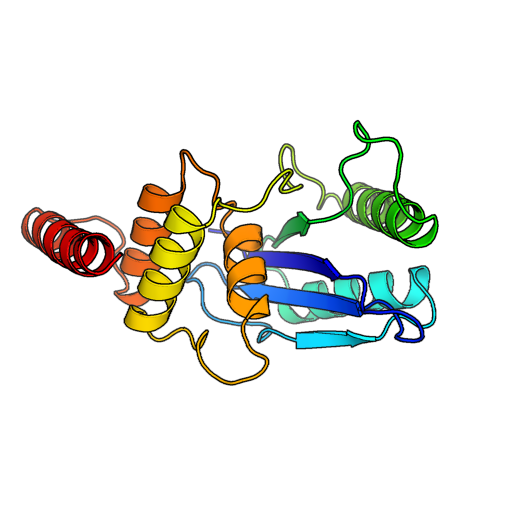 1
ATOM 846 N N . LEU A 1 104 ? -0.653 8.076 -5.385 1.00 89.19 104 LEU A N 1
ATOM 847 C CA . LEU A 1 104 ? -0.107 8.838 -4.264 1.00 89.19 104 LEU A CA 1
ATOM 848 C C . LEU A 1 104 ? 0.902 9.858 -4.815 1.00 89.19 104 LEU A C 1
ATOM 850 O O . LEU A 1 104 ? 1.846 9.489 -5.503 1.00 89.19 104 LEU A O 1
ATOM 854 N N . ALA A 1 105 ? 0.701 11.153 -4.572 1.00 82.94 105 ALA A N 1
ATOM 855 C CA . ALA A 1 105 ? 1.609 12.176 -5.101 1.00 82.94 105 ALA A CA 1
ATOM 856 C C . ALA A 1 105 ? 2.896 12.268 -4.267 1.00 82.94 105 ALA A C 1
ATOM 858 O O . ALA A 1 105 ? 4.001 12.224 -4.814 1.00 82.94 105 ALA A O 1
ATOM 859 N N . PHE A 1 106 ? 2.738 12.306 -2.943 1.00 85.69 106 PHE A N 1
ATOM 860 C CA . PHE A 1 106 ? 3.806 12.523 -1.973 1.00 85.69 106 PHE A CA 1
ATOM 861 C C . PHE A 1 106 ? 3.715 11.508 -0.836 1.00 85.69 106 PHE A C 1
ATOM 863 O O . PHE A 1 106 ? 2.622 11.080 -0.465 1.00 85.69 106 PHE A O 1
ATOM 870 N N . PHE A 1 107 ? 4.871 11.141 -0.292 1.00 89.56 107 PHE A N 1
ATOM 871 C CA . PHE A 1 107 ? 4.955 10.376 0.946 1.00 89.56 107 PHE A CA 1
ATOM 872 C C . PHE A 1 107 ? 4.788 11.295 2.164 1.00 89.56 107 PHE A C 1
ATOM 874 O O . PHE A 1 107 ? 4.893 12.518 2.057 1.00 89.56 107 PHE A O 1
ATOM 881 N N . LEU A 1 108 ? 4.502 10.695 3.319 1.00 92.56 108 LEU A N 1
ATOM 882 C CA . LEU A 1 108 ? 4.457 11.386 4.604 1.00 92.56 108 LEU A CA 1
ATOM 883 C C . LEU A 1 108 ? 5.824 12.009 4.933 1.00 92.56 108 LEU A C 1
ATOM 885 O O . LEU A 1 108 ? 6.868 11.458 4.581 1.00 92.56 108 LEU A O 1
ATOM 889 N N . LYS A 1 109 ? 5.801 13.157 5.621 1.00 91.75 109 LYS A N 1
ATOM 890 C CA . LYS A 1 109 ? 7.009 13.792 6.175 1.00 91.75 109 LYS A CA 1
ATOM 891 C C . LYS A 1 109 ? 7.576 12.953 7.325 1.00 91.75 109 LYS A C 1
ATOM 893 O O . LYS A 1 109 ? 6.853 12.122 7.863 1.00 91.75 109 LYS A O 1
ATOM 898 N N . LYS A 1 110 ? 8.833 13.206 7.712 1.00 90.44 110 LYS A N 1
ATOM 899 C CA . LYS A 1 110 ? 9.592 12.434 8.714 1.00 90.44 110 LYS A CA 1
ATOM 900 C C . LYS A 1 110 ? 8.761 12.058 9.949 1.00 90.44 110 LYS A C 1
ATOM 902 O O . LYS A 1 110 ? 8.569 10.871 10.185 1.00 90.44 110 LYS A O 1
ATOM 907 N N . ASP A 1 111 ? 8.192 13.034 10.648 1.00 91.44 111 ASP A N 1
ATOM 908 C CA . ASP A 1 111 ? 7.482 12.792 11.918 1.00 91.44 111 ASP A CA 1
ATOM 909 C C . ASP A 1 111 ? 6.207 11.967 11.709 1.00 91.44 111 ASP A C 1
ATOM 911 O O . ASP A 1 111 ? 5.907 11.029 12.441 1.00 91.44 111 ASP A O 1
ATOM 915 N N . GLN A 1 112 ? 5.480 12.249 10.627 1.00 92.94 112 GLN A N 1
ATOM 916 C CA . GLN A 1 112 ? 4.270 11.507 10.276 1.00 92.94 112 GLN A CA 1
ATOM 917 C C . GLN A 1 112 ? 4.578 10.087 9.799 1.00 92.94 112 GLN A C 1
ATOM 919 O O . GLN A 1 112 ? 3.804 9.167 10.050 1.00 92.94 112 GLN A O 1
ATOM 924 N N . LEU A 1 113 ? 5.692 9.908 9.089 1.00 92.75 113 LEU A N 1
ATOM 925 C CA . LEU A 1 113 ? 6.179 8.606 8.660 1.00 92.75 113 LEU A CA 1
ATOM 926 C C . LEU A 1 113 ? 6.618 7.781 9.871 1.00 92.75 113 LEU A C 1
ATOM 928 O O . LEU A 1 113 ? 6.312 6.594 9.924 1.00 92.75 113 LEU A O 1
ATOM 932 N N . GLN A 1 114 ? 7.279 8.406 10.846 1.00 91.56 114 GLN A N 1
ATOM 933 C CA . GLN A 1 114 ? 7.691 7.759 12.087 1.00 91.56 114 GLN A CA 1
ATOM 934 C C . GLN A 1 114 ? 6.478 7.328 12.917 1.00 91.56 114 GLN A C 1
ATOM 936 O O . GLN A 1 114 ? 6.400 6.165 13.319 1.00 91.56 114 GLN A O 1
ATOM 941 N N . LEU A 1 115 ? 5.492 8.215 13.081 1.00 93.44 115 LEU A N 1
ATOM 942 C CA . LEU A 1 115 ? 4.205 7.892 13.698 1.00 93.44 115 LEU A CA 1
ATOM 943 C C . LEU A 1 115 ? 3.523 6.715 12.990 1.00 93.44 115 LEU A C 1
ATOM 945 O O . LEU A 1 115 ? 3.095 5.759 13.633 1.00 93.44 115 LEU A O 1
ATOM 949 N N . PHE A 1 116 ? 3.445 6.762 11.657 1.00 95.19 116 PHE A N 1
ATOM 950 C CA . PHE A 1 116 ? 2.807 5.710 10.872 1.00 95.19 116 PHE A CA 1
ATOM 951 C C . PHE A 1 116 ? 3.548 4.373 10.998 1.00 95.19 116 PHE A C 1
ATOM 953 O O . PHE A 1 116 ? 2.918 3.344 11.216 1.00 95.19 116 PHE A O 1
ATOM 960 N N . LYS A 1 117 ? 4.884 4.383 10.942 1.00 93.25 117 LYS A N 1
ATOM 961 C CA . LYS A 1 117 ? 5.721 3.192 11.135 1.00 93.25 117 LYS A CA 1
ATOM 962 C C . LYS A 1 117 ? 5.498 2.562 12.512 1.00 93.25 117 LYS A C 1
ATOM 964 O O . LYS A 1 117 ? 5.351 1.347 12.602 1.00 93.25 117 LYS A O 1
ATOM 969 N N . LYS A 1 118 ? 5.440 3.371 13.573 1.00 92.06 118 LYS A N 1
ATOM 970 C CA . LYS A 1 118 ? 5.133 2.887 14.927 1.00 92.06 118 LYS A CA 1
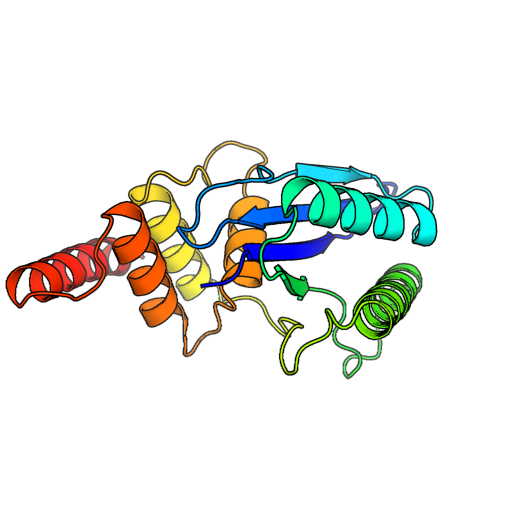ATOM 971 C C . LYS A 1 118 ? 3.743 2.278 15.001 1.00 92.06 118 LYS A C 1
ATOM 973 O O . LYS A 1 118 ? 3.618 1.167 15.496 1.00 92.06 118 LYS A O 1
ATOM 978 N N . ALA A 1 119 ? 2.732 2.960 14.463 1.00 94.56 119 ALA A N 1
ATOM 979 C CA . ALA A 1 119 ? 1.375 2.429 14.421 1.00 94.56 119 ALA A CA 1
ATOM 980 C C . ALA A 1 119 ? 1.330 1.044 13.762 1.00 94.56 119 ALA A C 1
ATOM 982 O O . ALA A 1 119 ? 0.744 0.134 14.328 1.00 94.56 119 ALA A O 1
ATOM 983 N N . LEU A 1 120 ? 1.987 0.871 12.608 1.00 94.56 120 LEU A N 1
ATOM 984 C CA . LEU A 1 120 ? 2.085 -0.432 11.944 1.00 94.56 120 LEU A CA 1
ATOM 985 C C . LEU A 1 120 ? 2.767 -1.481 12.832 1.00 94.56 120 LEU A C 1
ATOM 987 O O . LEU A 1 120 ? 2.249 -2.582 12.968 1.00 94.56 120 LEU A O 1
ATOM 991 N N . TYR A 1 121 ? 3.883 -1.126 13.472 1.00 91.69 121 TYR A N 1
ATOM 992 C CA . TYR A 1 121 ? 4.606 -2.031 14.366 1.00 91.69 121 TYR A CA 1
ATOM 993 C C . TYR A 1 121 ? 3.759 -2.510 15.555 1.00 91.69 121 TYR A C 1
ATOM 995 O O . TYR A 1 121 ? 3.732 -3.700 15.827 1.00 91.69 121 TYR A O 1
ATOM 1003 N N . PHE A 1 122 ? 3.043 -1.608 16.234 1.00 91.50 122 PHE A N 1
ATOM 1004 C CA . PHE A 1 122 ? 2.142 -1.972 17.341 1.00 91.50 122 PHE A CA 1
ATOM 1005 C C . PHE A 1 122 ? 0.885 -2.733 16.887 1.00 91.50 122 PHE A C 1
ATOM 1007 O O . PHE A 1 122 ? 0.135 -3.232 17.717 1.00 91.50 122 PHE A O 1
ATOM 1014 N N . LEU A 1 123 ? 0.626 -2.775 15.580 1.00 93.00 123 LEU A N 1
ATOM 1015 C CA . LEU A 1 123 ? -0.484 -3.492 14.954 1.00 93.00 123 LEU A CA 1
ATOM 1016 C C . LEU A 1 123 ? -0.005 -4.783 14.270 1.00 93.00 123 LEU A C 1
ATOM 1018 O O . LEU A 1 123 ? -0.620 -5.224 13.294 1.00 93.00 123 LEU A O 1
ATOM 1022 N N . ASP A 1 124 ? 1.115 -5.327 14.755 1.00 89.81 124 ASP A N 1
ATOM 1023 C CA . ASP A 1 124 ? 1.764 -6.566 14.314 1.00 89.81 124 ASP A CA 1
ATOM 1024 C C . ASP A 1 124 ? 2.067 -6.622 12.811 1.00 89.81 124 ASP A C 1
ATOM 1026 O O . ASP A 1 124 ? 2.076 -7.676 12.174 1.00 89.81 124 ASP A O 1
ATOM 1030 N N . ILE A 1 125 ? 2.337 -5.464 12.209 1.00 90.25 125 ILE A N 1
ATOM 1031 C CA . ILE A 1 125 ? 2.841 -5.369 10.841 1.00 90.25 125 ILE A CA 1
ATOM 1032 C C . ILE A 1 125 ? 4.345 -5.136 10.927 1.00 90.25 125 ILE A C 1
ATOM 1034 O O . ILE A 1 125 ? 4.803 -4.048 11.296 1.00 90.25 125 ILE A O 1
ATOM 1038 N N . ASP A 1 126 ? 5.123 -6.158 10.563 1.00 79.75 126 ASP A N 1
ATOM 1039 C CA . ASP A 1 126 ? 6.578 -6.062 10.603 1.00 79.75 126 ASP A CA 1
ATOM 1040 C C . ASP A 1 126 ? 7.089 -4.998 9.623 1.00 79.75 126 ASP A C 1
ATOM 1042 O O . ASP A 1 126 ? 7.003 -5.108 8.401 1.00 79.75 126 ASP A O 1
ATOM 1046 N N . THR A 1 127 ? 7.637 -3.936 10.202 1.00 78.62 127 THR A N 1
ATOM 1047 C CA . THR A 1 127 ? 8.263 -2.812 9.502 1.00 78.62 127 THR A CA 1
ATOM 1048 C C . THR A 1 127 ? 9.673 -2.529 10.023 1.00 78.62 127 THR A C 1
ATOM 1050 O O . THR A 1 127 ? 10.298 -1.541 9.613 1.00 78.62 127 THR A O 1
ATOM 1053 N N . LYS A 1 128 ? 10.167 -3.343 10.966 1.00 72.94 128 LYS A N 1
ATOM 1054 C CA . LYS A 1 128 ? 11.434 -3.112 11.675 1.00 72.94 128 LYS A CA 1
ATOM 1055 C C . LYS A 1 128 ? 12.525 -4.091 11.269 1.00 72.94 128 LYS A C 1
ATOM 1057 O O . LYS A 1 128 ? 13.691 -3.715 11.384 1.00 72.94 128 LYS A O 1
ATOM 1062 N N . SER A 1 129 ? 12.179 -5.268 10.753 1.00 71.50 129 SER A N 1
ATOM 1063 C CA . SER A 1 129 ? 13.185 -6.187 10.220 1.00 71.50 129 SER A CA 1
ATOM 1064 C C . SER A 1 129 ? 14.000 -5.527 9.107 1.00 71.50 129 SER A C 1
ATOM 1066 O O . SER A 1 129 ? 13.500 -4.722 8.308 1.00 71.50 129 SER A O 1
ATOM 1068 N N . ARG A 1 130 ? 15.296 -5.842 9.069 1.00 65.62 130 ARG A N 1
ATOM 1069 C CA . ARG A 1 130 ? 16.220 -5.311 8.063 1.00 65.62 130 ARG A CA 1
ATOM 1070 C C . ARG A 1 130 ? 15.695 -5.657 6.666 1.00 65.62 130 ARG A C 1
ATOM 1072 O O . ARG A 1 130 ? 15.389 -6.805 6.389 1.00 65.62 130 ARG A O 1
ATOM 1079 N N . GLY A 1 131 ? 15.585 -4.651 5.798 1.00 68.19 131 GLY A N 1
ATOM 1080 C CA . GLY A 1 131 ? 15.024 -4.808 4.448 1.00 68.19 131 GLY A CA 1
ATOM 1081 C C . GLY A 1 131 ? 13.521 -4.520 4.330 1.00 68.19 131 GLY A C 1
ATOM 1082 O O . GLY A 1 131 ? 13.062 -4.244 3.229 1.00 68.19 131 GLY A O 1
ATOM 1083 N N . ASN A 1 132 ? 12.771 -4.426 5.434 1.00 79.25 132 ASN A N 1
ATOM 1084 C CA . ASN A 1 132 ? 11.307 -4.259 5.408 1.00 79.25 132 ASN A CA 1
ATOM 1085 C C . ASN A 1 132 ? 10.825 -2.799 5.441 1.00 79.25 132 ASN A C 1
ATOM 1087 O O . ASN A 1 132 ? 9.628 -2.524 5.532 1.00 79.25 132 ASN A O 1
ATOM 1091 N N . ALA A 1 133 ? 11.728 -1.821 5.306 1.00 82.62 133 ALA A N 1
ATOM 1092 C CA . ALA A 1 133 ? 11.358 -0.402 5.310 1.00 82.62 133 ALA A CA 1
ATOM 1093 C C . ALA A 1 133 ? 10.350 -0.047 4.200 1.00 82.62 133 ALA A C 1
ATOM 1095 O O . ALA A 1 133 ? 9.538 0.867 4.360 1.00 82.62 133 ALA A O 1
ATOM 1096 N N . PHE A 1 134 ? 10.368 -0.783 3.084 1.00 91.38 134 PHE A N 1
ATOM 1097 C CA . PHE A 1 134 ? 9.452 -0.540 1.977 1.00 91.38 134 PHE A CA 1
ATOM 1098 C C . PHE A 1 134 ? 8.004 -0.951 2.255 1.00 91.38 134 PHE A C 1
ATOM 1100 O O . PHE A 1 134 ? 7.094 -0.393 1.636 1.00 91.38 134 PHE A O 1
ATOM 1107 N N . ILE A 1 135 ? 7.781 -1.853 3.215 1.00 94.81 135 ILE A N 1
ATOM 1108 C CA . ILE A 1 135 ? 6.448 -2.300 3.636 1.00 94.81 135 ILE A CA 1
ATOM 1109 C C . ILE A 1 135 ? 5.625 -1.099 4.103 1.00 94.81 135 ILE A C 1
ATOM 1111 O O . ILE A 1 135 ? 4.479 -0.934 3.686 1.00 94.81 135 ILE A O 1
ATOM 1115 N N . VAL A 1 136 ? 6.242 -0.184 4.861 1.00 94.94 136 VAL A N 1
ATOM 1116 C CA . VAL A 1 136 ? 5.605 1.069 5.299 1.00 94.94 136 VAL A CA 1
ATOM 1117 C C . VAL A 1 136 ? 5.088 1.862 4.098 1.00 94.94 136 VAL A C 1
ATOM 1119 O O . VAL A 1 136 ? 3.941 2.307 4.099 1.00 94.94 136 VAL A O 1
ATOM 1122 N N . TYR A 1 137 ? 5.892 2.003 3.038 1.00 95.12 137 TYR A N 1
ATOM 1123 C CA . TYR A 1 137 ? 5.481 2.738 1.840 1.00 95.12 137 TYR A CA 1
ATOM 1124 C C . TYR A 1 137 ? 4.341 2.050 1.093 1.00 95.12 137 TYR A C 1
ATOM 1126 O O . TYR A 1 137 ? 3.459 2.744 0.585 1.00 95.12 137 TYR A O 1
ATOM 1134 N N . LEU A 1 138 ? 4.326 0.719 1.034 1.00 96.88 138 LEU A N 1
ATOM 1135 C CA . LEU A 1 138 ? 3.225 -0.016 0.417 1.00 96.88 138 LEU A CA 1
ATOM 1136 C C . LEU A 1 138 ? 1.924 0.171 1.204 1.00 96.88 138 LEU A C 1
ATOM 1138 O O . LEU A 1 138 ? 0.908 0.514 0.601 1.00 96.88 138 LEU A O 1
ATOM 1142 N N . TRP A 1 139 ? 1.959 0.091 2.537 1.00 96.94 139 TRP A N 1
ATOM 1143 C CA . TRP A 1 139 ? 0.806 0.415 3.388 1.00 96.94 139 TRP A CA 1
ATOM 1144 C C . TRP A 1 139 ? 0.320 1.849 3.206 1.00 96.94 139 TRP A C 1
ATOM 1146 O O . TRP A 1 139 ? -0.882 2.084 3.076 1.00 96.94 139 TRP A O 1
ATOM 1156 N N . MET A 1 140 ? 1.234 2.817 3.117 1.00 96.00 140 MET A N 1
ATOM 1157 C CA . MET A 1 140 ? 0.861 4.204 2.831 1.00 96.00 140 MET A CA 1
ATOM 1158 C C . MET A 1 140 ? 0.142 4.339 1.486 1.00 96.00 140 MET A C 1
ATOM 1160 O O . MET A 1 140 ? -0.804 5.120 1.373 1.00 96.00 140 MET A O 1
ATOM 1164 N N . ILE A 1 141 ? 0.585 3.600 0.467 1.00 96.88 141 ILE A N 1
ATOM 1165 C CA . ILE A 1 141 ? -0.013 3.612 -0.870 1.00 96.88 141 ILE A CA 1
ATOM 1166 C C . ILE A 1 141 ? -1.393 2.947 -0.842 1.00 96.88 141 ILE A C 1
ATOM 1168 O O . ILE A 1 141 ? -2.359 3.607 -1.225 1.00 96.88 141 ILE A O 1
ATOM 1172 N N . ALA A 1 142 ? -1.509 1.717 -0.327 1.00 96.12 142 ALA A N 1
ATOM 1173 C CA . ALA A 1 142 ? -2.769 0.962 -0.259 1.00 96.12 142 ALA A CA 1
ATOM 1174 C C . ALA A 1 142 ? -3.843 1.701 0.547 1.00 96.12 142 ALA A C 1
ATOM 1176 O O . ALA A 1 142 ? -5.024 1.702 0.203 1.00 96.12 142 ALA A O 1
ATOM 1177 N N . MET A 1 143 ? -3.432 2.368 1.626 1.00 95.25 143 MET A N 1
ATOM 1178 C CA . MET A 1 143 ? -4.348 3.089 2.506 1.00 95.25 143 MET A CA 1
ATOM 1179 C C . MET A 1 143 ? -4.524 4.557 2.132 1.00 95.25 143 MET A C 1
ATOM 1181 O O . MET A 1 143 ? -5.331 5.254 2.751 1.00 95.25 143 MET A O 1
ATOM 1185 N N . LYS A 1 144 ? -3.793 5.044 1.121 1.00 93.62 144 LYS A N 1
ATOM 1186 C CA . LYS A 1 144 ? -3.781 6.457 0.723 1.00 93.62 144 LYS A CA 1
ATOM 1187 C C . LYS A 1 144 ? -3.495 7.383 1.914 1.00 93.62 144 LYS A C 1
ATOM 1189 O O . LYS A 1 144 ? -4.157 8.410 2.089 1.00 93.62 144 LYS A O 1
ATOM 1194 N N . ALA A 1 145 ? -2.498 7.017 2.718 1.00 94.44 145 ALA A N 1
ATOM 1195 C CA . ALA A 1 145 ? -2.066 7.770 3.889 1.00 94.44 145 ALA A CA 1
ATOM 1196 C C . ALA A 1 145 ? -1.385 9.081 3.465 1.00 94.44 145 ALA A C 1
ATOM 1198 O O . ALA A 1 145 ? -0.216 9.113 3.083 1.00 94.44 145 ALA A O 1
ATOM 1199 N N . THR A 1 146 ? -2.140 10.177 3.515 1.00 92.31 146 THR A N 1
ATOM 1200 C CA . THR A 1 146 ? -1.646 11.543 3.302 1.00 92.31 146 THR A CA 1
ATOM 1201 C C . THR A 1 146 ? -1.506 12.277 4.634 1.00 92.31 146 THR A C 1
ATOM 1203 O O . THR A 1 146 ? -2.037 11.834 5.653 1.00 92.31 146 THR A O 1
ATOM 1206 N N . ARG A 1 147 ? -0.845 13.443 4.628 1.00 90.94 147 ARG A N 1
ATOM 1207 C CA . ARG A 1 147 ? -0.658 14.290 5.819 1.00 90.94 147 ARG 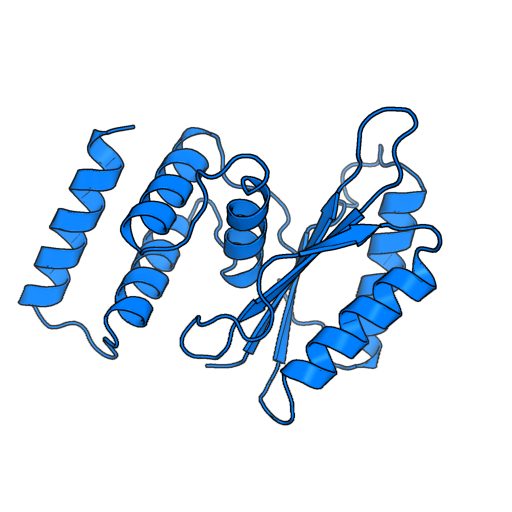A CA 1
ATOM 1208 C C . ARG A 1 147 ? -1.953 14.536 6.598 1.00 90.94 147 ARG A C 1
ATOM 1210 O O . ARG A 1 147 ? -1.925 14.471 7.819 1.00 90.94 147 ARG A O 1
ATOM 1217 N N . SER A 1 148 ? -3.057 14.796 5.898 1.00 90.38 148 SER A N 1
ATOM 1218 C CA . SER A 1 148 ? -4.374 15.062 6.490 1.00 90.38 148 SER A CA 1
ATOM 1219 C C . SER A 1 148 ? -5.153 13.802 6.873 1.00 90.38 148 SER A C 1
ATOM 1221 O O . SER A 1 148 ? -6.143 13.891 7.590 1.00 90.38 148 SER A O 1
ATOM 1223 N N . ARG A 1 149 ? -4.740 12.625 6.389 1.00 92.75 149 ARG A N 1
ATOM 1224 C CA . ARG A 1 149 ? -5.471 11.364 6.578 1.00 92.75 149 ARG A CA 1
ATOM 1225 C C . ARG A 1 149 ? -4.757 10.366 7.475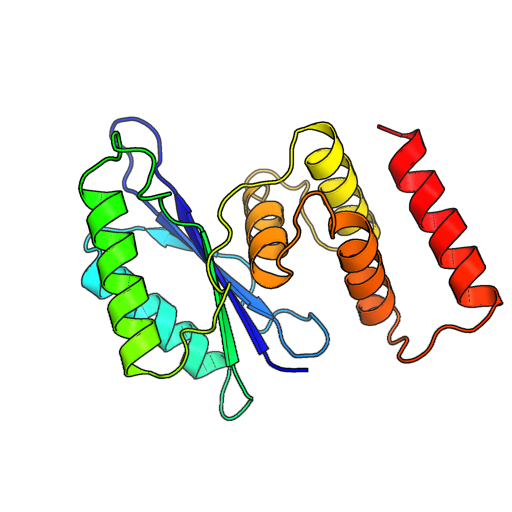 1.00 92.75 149 ARG A C 1
ATOM 1227 O O . ARG A 1 149 ? -5.378 9.373 7.835 1.00 92.75 149 ARG A O 1
ATOM 1234 N N . VAL A 1 150 ? -3.494 10.600 7.835 1.00 94.88 150 VAL A N 1
ATOM 1235 C CA . VAL A 1 150 ? -2.657 9.622 8.548 1.00 94.88 150 VAL A CA 1
ATOM 1236 C C . VAL A 1 150 ? -3.320 9.104 9.827 1.00 94.88 150 VAL A C 1
ATOM 1238 O O . VAL A 1 150 ? -3.431 7.896 9.994 1.00 94.88 150 VAL A O 1
ATOM 1241 N N . THR A 1 151 ? -3.884 9.982 10.659 1.00 95.00 151 THR A N 1
ATOM 1242 C CA . THR A 1 151 ? -4.621 9.605 11.877 1.00 95.00 151 THR A CA 1
ATOM 1243 C C . THR A 1 151 ? -5.833 8.727 11.568 1.00 95.00 151 THR A C 1
ATOM 1245 O O . THR A 1 151 ? -6.037 7.688 12.194 1.00 95.00 151 THR A O 1
ATOM 1248 N N . GLY A 1 152 ? -6.630 9.112 10.566 1.00 96.06 152 GLY A N 1
ATOM 1249 C CA . GLY A 1 152 ? -7.803 8.346 10.139 1.00 96.06 152 GLY A CA 1
ATOM 1250 C C . GLY A 1 152 ? -7.437 6.984 9.549 1.00 96.06 152 GLY A C 1
ATOM 1251 O O . GLY A 1 152 ? -8.133 6.003 9.795 1.00 96.06 152 GLY A O 1
ATOM 1252 N N . VAL A 1 153 ? -6.322 6.903 8.822 1.00 96.25 153 VAL A N 1
ATOM 1253 C CA . VAL A 1 153 ? -5.790 5.644 8.291 1.00 96.25 153 VAL A CA 1
ATOM 1254 C C . VAL A 1 153 ? -5.305 4.741 9.420 1.00 96.25 153 VAL A C 1
ATOM 1256 O O . VAL A 1 153 ? -5.679 3.574 9.440 1.00 96.25 153 VAL A O 1
ATOM 1259 N N . ILE A 1 154 ? -4.540 5.263 10.382 1.00 96.94 154 ILE A N 1
ATOM 1260 C CA . ILE A 1 154 ? -4.104 4.498 11.561 1.00 96.94 154 ILE A CA 1
ATOM 1261 C C . ILE A 1 154 ? -5.320 3.916 12.287 1.00 96.94 154 ILE A C 1
ATOM 1263 O O . ILE A 1 154 ? -5.360 2.723 12.571 1.00 96.94 154 ILE A O 1
ATOM 1267 N N . LYS A 1 155 ? -6.360 4.731 12.492 1.00 96.75 155 LYS A N 1
ATOM 1268 C CA . LYS A 1 155 ? -7.632 4.286 13.071 1.00 96.75 155 LYS A CA 1
ATOM 1269 C C . LYS A 1 155 ? -8.305 3.184 12.256 1.00 96.75 155 LYS A C 1
ATOM 1271 O O . LYS A 1 155 ? -8.864 2.259 12.835 1.00 96.75 155 LYS A O 1
ATOM 1276 N N . GLN A 1 156 ? -8.277 3.278 10.928 1.00 95.50 156 GLN A N 1
ATOM 1277 C CA . GLN A 1 156 ? -8.841 2.255 10.049 1.00 95.50 156 GLN A CA 1
ATOM 1278 C C . GLN A 1 156 ? -8.102 0.920 10.198 1.00 95.50 156 GLN A C 1
ATOM 1280 O O . GLN A 1 156 ? -8.761 -0.107 10.328 1.00 95.50 156 GLN A O 1
ATOM 1285 N N . ILE A 1 157 ? -6.766 0.939 10.220 1.00 95.56 157 ILE A N 1
ATOM 1286 C CA . ILE A 1 157 ? -5.951 -0.272 10.399 1.00 95.56 157 ILE A CA 1
ATOM 1287 C C . ILE A 1 157 ? -6.186 -0.861 11.794 1.00 95.56 157 ILE A C 1
ATOM 1289 O O . ILE A 1 157 ? -6.449 -2.052 11.913 1.00 95.56 157 ILE A O 1
ATOM 1293 N N . TRP A 1 158 ? -6.185 -0.023 12.834 1.00 96.25 158 TRP A N 1
ATOM 1294 C CA . TRP A 1 158 ? -6.464 -0.435 14.214 1.00 96.25 158 TRP A CA 1
ATOM 1295 C C . TRP A 1 158 ? -7.828 -1.122 14.344 1.00 96.25 158 TRP A C 1
ATOM 1297 O O . TRP A 1 158 ? -7.935 -2.209 14.905 1.00 96.25 158 TRP A O 1
ATOM 1307 N N . LYS A 1 159 ? -8.875 -0.533 13.751 1.00 95.38 159 LYS A N 1
ATOM 1308 C CA . LYS A 1 159 ? -10.209 -1.144 13.714 1.00 95.38 159 LYS A CA 1
ATOM 1309 C C . LYS A 1 159 ? -10.204 -2.493 12.999 1.00 95.38 159 LYS A C 1
ATOM 1311 O O . LYS A 1 159 ? -10.830 -3.419 13.495 1.00 95.38 159 LYS A O 1
ATOM 1316 N N . ALA A 1 160 ? -9.538 -2.584 11.850 1.00 93.44 160 ALA A N 1
ATOM 1317 C CA . ALA A 1 160 ? -9.490 -3.809 11.060 1.00 93.44 160 ALA A CA 1
ATOM 1318 C C . ALA A 1 160 ? -8.794 -4.943 11.825 1.00 93.44 160 ALA A C 1
ATOM 1320 O O . ALA A 1 160 ? -9.355 -6.026 11.949 1.00 93.44 160 ALA A O 1
ATOM 1321 N N . ARG A 1 161 ? -7.640 -4.661 12.447 1.00 91.88 161 ARG A N 1
ATOM 1322 C CA . ARG A 1 161 ? -6.889 -5.632 13.261 1.00 91.88 161 ARG A CA 1
ATOM 1323 C C . ARG A 1 161 ? -7.675 -6.163 14.456 1.00 91.88 161 ARG A C 1
ATOM 1325 O O . ARG A 1 161 ? -7.522 -7.320 14.816 1.00 91.88 161 ARG A O 1
ATOM 1332 N N . LEU A 1 162 ? -8.540 -5.336 15.036 1.00 91.62 162 LEU A N 1
ATOM 1333 C CA . LEU A 1 162 ? -9.397 -5.719 16.159 1.00 91.62 162 LEU A CA 1
ATOM 1334 C C . LEU A 1 162 ? -10.800 -6.181 15.730 1.00 91.62 162 LEU A C 1
ATOM 1336 O O . LEU A 1 162 ? -11.674 -6.329 16.581 1.00 91.62 162 LEU A O 1
ATOM 1340 N N . SER A 1 163 ? -11.051 -6.366 14.428 1.00 90.81 163 SER A N 1
ATOM 1341 C CA . SER A 1 163 ? -12.366 -6.742 13.879 1.00 90.81 163 SER A CA 1
ATOM 1342 C C . SER A 1 163 ? -13.521 -5.806 14.295 1.00 90.81 163 SER A C 1
ATOM 1344 O O . SER A 1 163 ? -14.670 -6.218 14.454 1.00 90.81 163 SER A O 1
ATOM 1346 N N . ILE A 1 164 ? -13.243 -4.508 14.467 1.00 90.50 164 ILE A N 1
ATOM 1347 C CA . ILE A 1 164 ? -14.216 -3.502 14.919 1.00 90.50 164 ILE A CA 1
ATOM 1348 C C . ILE A 1 164 ? -14.911 -2.846 13.721 1.00 90.50 164 ILE A C 1
ATOM 1350 O O . ILE A 1 164 ? -14.320 -2.033 13.008 1.00 90.50 164 ILE A O 1
ATOM 1354 N N . GLN A 1 165 ? -16.216 -3.073 13.562 1.00 86.00 165 GLN A N 1
ATOM 1355 C CA . GLN A 1 165 ? -17.015 -2.383 12.538 1.00 86.00 165 GLN A CA 1
ATOM 1356 C C . GLN A 1 165 ? -17.459 -0.977 12.982 1.00 86.00 165 GLN A C 1
ATOM 1358 O O . GLN A 1 165 ? -17.172 0.019 12.304 1.00 86.00 165 GLN A O 1
ATOM 1363 N N . ARG A 1 166 ? -18.082 -0.858 14.163 1.00 89.44 166 ARG A N 1
ATOM 1364 C CA . ARG A 1 166 ? -18.520 0.408 14.782 1.00 89.44 166 ARG A CA 1
ATOM 1365 C C . ARG A 1 166 ? -17.880 0.561 16.158 1.00 89.44 166 ARG A C 1
ATOM 1367 O O . ARG A 1 166 ? -17.843 -0.389 16.923 1.00 89.44 166 ARG A O 1
ATOM 1374 N N . MET A 1 167 ? -17.379 1.758 16.466 1.00 90.81 167 MET A N 1
ATOM 1375 C CA . MET A 1 167 ? -16.677 2.002 17.728 1.00 90.81 167 MET A CA 1
ATOM 1376 C C . MET A 1 167 ? -17.635 2.398 18.849 1.00 90.81 167 MET A C 1
ATOM 1378 O O . MET A 1 167 ? -18.323 3.419 18.738 1.00 90.81 167 MET A O 1
ATOM 1382 N N . SER A 1 168 ? -17.606 1.642 19.944 1.00 94.50 168 SER A N 1
ATOM 1383 C CA . SER A 1 168 ? -18.209 2.023 21.224 1.00 94.50 168 SER A CA 1
ATOM 1384 C C . SER A 1 168 ? -17.444 3.178 21.890 1.00 94.50 168 SER A C 1
ATOM 1386 O O . SER A 1 168 ? -16.343 3.541 21.464 1.00 94.50 168 SER A O 1
ATOM 1388 N N . LYS A 1 169 ? -18.003 3.767 22.958 1.00 94.31 169 LYS A N 1
ATOM 1389 C CA . LYS A 1 169 ? -17.312 4.801 23.756 1.00 94.31 169 LYS A CA 1
ATOM 1390 C C . LYS A 1 169 ? -15.974 4.285 24.305 1.00 94.31 169 LYS A C 1
ATOM 1392 O O . LYS A 1 169 ? -14.962 4.958 24.151 1.00 94.31 169 LYS A O 1
ATOM 1397 N N . ILE A 1 170 ? -15.961 3.053 24.814 1.00 95.12 170 ILE A N 1
ATOM 1398 C CA . ILE A 1 170 ? -14.761 2.379 25.331 1.00 95.12 170 ILE A CA 1
ATOM 1399 C C . ILE A 1 170 ? -13.709 2.212 24.229 1.00 95.12 170 ILE A C 1
ATOM 1401 O O . ILE A 1 170 ? -12.548 2.550 24.417 1.00 95.12 170 ILE A O 1
ATOM 1405 N N . GLN A 1 171 ? -14.101 1.751 23.038 1.00 94.56 171 GLN A N 1
ATOM 1406 C CA . GLN A 1 171 ? -13.157 1.587 21.927 1.00 94.56 171 GLN A CA 1
ATOM 1407 C C . GLN A 1 171 ? -12.606 2.927 21.423 1.00 94.56 171 GLN A C 1
ATOM 1409 O O . GLN A 1 171 ? -11.468 2.986 20.967 1.00 94.56 171 GLN A O 1
ATOM 1414 N N . LYS A 1 172 ? -13.390 4.013 21.494 1.00 94.56 172 LYS A N 1
ATOM 1415 C CA . LYS A 1 172 ? -12.895 5.365 21.187 1.00 94.56 172 LYS A CA 1
ATOM 1416 C C . LYS A 1 172 ? -11.812 5.800 22.161 1.00 94.56 172 LYS A C 1
ATOM 1418 O O . LYS A 1 172 ? -10.788 6.287 21.696 1.00 94.56 172 LYS A O 1
ATOM 1423 N N . GLN A 1 173 ? -12.025 5.568 23.450 1.00 95.38 173 GLN A N 1
ATOM 1424 C CA . GLN A 1 173 ? -11.039 5.864 24.481 1.00 95.38 173 GLN A CA 1
ATOM 1425 C C . GLN A 1 173 ? -9.770 5.020 24.298 1.00 95.38 173 GLN A C 1
ATOM 1427 O O . GLN A 1 173 ? -8.687 5.580 24.184 1.00 95.38 173 GLN A O 1
ATOM 1432 N N . ARG A 1 174 ? -9.902 3.702 24.099 1.00 95.38 174 ARG A N 1
ATOM 1433 C CA . ARG A 1 174 ? -8.755 2.816 23.818 1.00 95.38 174 ARG A CA 1
ATOM 1434 C C . ARG A 1 174 ? -7.963 3.232 22.581 1.00 95.38 174 ARG A C 1
ATOM 1436 O O . ARG A 1 174 ? -6.743 3.130 22.559 1.00 95.38 174 ARG A O 1
ATOM 1443 N N . PHE A 1 175 ? -8.643 3.706 21.535 1.00 96.38 175 PHE A N 1
ATOM 1444 C CA . PHE A 1 175 ? -7.948 4.238 20.366 1.00 96.38 175 PHE A CA 1
ATOM 1445 C C . PHE A 1 175 ? -7.199 5.538 20.681 1.00 96.38 175 PHE A C 1
ATOM 1447 O O . PHE A 1 175 ? -6.110 5.737 20.153 1.00 96.38 175 PHE A O 1
ATOM 1454 N N . GLN A 1 176 ? -7.763 6.422 21.509 1.00 95.38 176 GLN A N 1
ATOM 1455 C CA . GLN A 1 176 ? -7.072 7.637 21.948 1.00 95.38 176 GLN A CA 1
ATOM 1456 C C . GLN A 1 176 ? -5.830 7.293 22.772 1.00 95.38 176 GLN A C 1
ATOM 1458 O O . GLN A 1 176 ? -4.766 7.808 22.462 1.00 95.38 176 GLN A O 1
ATOM 1463 N N . GLU A 1 177 ? -5.942 6.368 23.727 1.00 94.81 177 GLU A N 1
ATOM 1464 C CA . GLU A 1 177 ? -4.815 5.861 24.524 1.00 94.81 177 GLU A CA 1
ATOM 1465 C C . GLU A 1 177 ? -3.718 5.273 23.625 1.00 94.81 177 GLU A C 1
ATOM 1467 O O . GLU A 1 177 ? -2.560 5.682 23.696 1.00 94.81 177 GLU A O 1
ATOM 1472 N N . PHE A 1 178 ? -4.098 4.385 22.698 1.00 95.44 178 PHE A N 1
ATOM 1473 C CA . PHE A 1 178 ? -3.191 3.838 21.689 1.00 95.44 178 PHE A CA 1
ATOM 1474 C C . PHE A 1 178 ? -2.504 4.942 20.873 1.00 95.44 178 PHE A C 1
ATOM 1476 O O . PHE A 1 178 ? -1.293 4.896 20.659 1.00 95.44 178 PHE A O 1
ATOM 1483 N N . TYR A 1 179 ? -3.271 5.927 20.400 1.00 94.62 179 TYR A N 1
ATOM 1484 C CA . TYR A 1 179 ? -2.760 6.989 19.541 1.00 94.62 179 TYR A CA 1
ATOM 1485 C C . TYR A 1 179 ? -1.812 7.939 20.286 1.00 94.62 179 TYR A C 1
ATOM 1487 O O . TYR A 1 179 ? -0.793 8.328 19.718 1.00 94.62 179 TYR A O 1
ATOM 1495 N N . SER A 1 180 ? -2.109 8.283 21.541 1.00 93.44 180 SER A N 1
ATOM 1496 C CA . SER A 1 180 ? -1.220 9.085 22.390 1.00 93.44 180 SER A CA 1
ATOM 1497 C C . SER A 1 180 ? 0.101 8.359 22.637 1.00 93.44 180 SER A C 1
ATOM 1499 O O . SER A 1 180 ? 1.160 8.929 22.382 1.00 93.44 180 SER A O 1
ATOM 1501 N N . LEU A 1 181 ? 0.054 7.065 22.972 1.00 92.31 181 LEU A N 1
ATOM 1502 C CA . LEU A 1 181 ? 1.247 6.252 23.229 1.00 92.31 181 LEU A CA 1
ATOM 1503 C C . LEU A 1 181 ? 2.214 6.212 22.033 1.00 92.31 181 LEU A C 1
ATOM 1505 O O . LEU A 1 181 ? 3.433 6.299 22.195 1.00 92.31 181 LEU A O 1
ATOM 1509 N N . ILE A 1 182 ? 1.701 6.106 20.804 1.00 91.94 182 ILE A N 1
ATOM 1510 C CA . ILE A 1 182 ? 2.563 6.126 19.609 1.00 91.94 182 ILE A CA 1
ATOM 1511 C C . ILE A 1 182 ? 3.042 7.539 19.232 1.00 91.94 182 ILE A C 1
ATOM 1513 O O . ILE A 1 182 ? 4.051 7.660 18.529 1.00 91.94 182 ILE A O 1
ATOM 1517 N N . ALA A 1 183 ? 2.329 8.585 19.662 1.00 87.81 183 ALA A N 1
ATOM 1518 C CA . ALA A 1 183 ? 2.632 9.979 19.352 1.00 87.81 183 ALA A CA 1
ATOM 1519 C C . ALA A 1 183 ? 3.662 10.592 20.310 1.00 87.81 183 ALA A C 1
ATOM 1521 O O . ALA A 1 183 ? 4.551 11.287 19.831 1.00 87.81 183 ALA A O 1
ATOM 1522 N N . GLU A 1 184 ? 3.582 10.299 21.609 1.00 78.62 184 GLU A N 1
ATOM 1523 C CA . GLU A 1 184 ? 4.488 10.813 22.654 1.00 78.62 184 GLU A CA 1
ATOM 1524 C C . GLU A 1 184 ? 5.923 10.302 22.508 1.00 78.62 184 GLU A C 1
ATOM 1526 O O . GLU A 1 184 ? 6.877 10.982 22.857 1.00 78.62 184 GLU A O 1
ATOM 1531 N N . ASN A 1 185 ? 6.098 9.121 21.919 1.00 60.56 185 ASN A N 1
ATOM 1532 C CA . ASN A 1 185 ? 7.419 8.543 21.698 1.00 60.56 185 ASN A CA 1
ATOM 1533 C C . ASN A 1 185 ? 8.173 9.144 20.485 1.00 60.56 185 ASN A C 1
ATOM 1535 O O . ASN A 1 185 ? 9.176 8.552 20.069 1.00 60.56 185 ASN A O 1
ATOM 1539 N N . ASN A 1 186 ? 7.638 10.169 19.795 1.00 54.94 186 ASN A N 1
ATOM 1540 C CA . ASN A 1 186 ? 8.192 10.746 18.547 1.00 54.94 186 ASN A CA 1
ATOM 1541 C C . ASN A 1 186 ? 9.181 11.883 18.767 1.00 54.94 186 ASN A C 1
ATOM 1543 O O . ASN A 1 186 ? 8.871 12.789 19.561 1.00 54.94 186 ASN A O 1
#

Radius of gyration: 16.96 Å; chains: 1; bounding box: 43×32×45 Å

Organism: NCBI:txid463

Sequence (186 aa):
MCNRAAIRWCLRGPGSPAVIQYMLLDRELNYLISPRECRVDDIKDAVCNVIADIEKHSGDAPLEVYYKSINERYGRHRRDSGQFHRFLKKILLRKNLLKANSRLAFFLKKDQLQLFKKALYFLDIDTKSRGNAFIVYLWMIAMKATRSRVTGVIKQIWKARLSIQRMSKIQKQRFQEFYSLIAENN